Protein AF-A0A2D4HAB9-F1 (afdb_monomer_lite)

InterPro domains:
  IPR020795 Origin recognition complex, subunit 3 [PTHR12748] (3-238)
  IPR040855 Origin recognition complex subunit 3, winged helix C-terminal [PF18137] (175-237)
  IPR045663 Origin recognition complex subunit 3, insertion domain [PF19675] (2-164)

pLDDT: mean 77.46, std 14.58, range [31.75, 93.31]

Radius of gyration: 34.7 Å; chains: 1; bounding box: 67×53×98 Å

Structure (mmCIF, N/CA/C/O backbone):
data_AF-A0A2D4HAB9-F1
#
_entry.id   AF-A0A2D4HAB9-F1
#
loop_
_atom_site.group_PDB
_atom_site.id
_atom_site.type_symbol
_atom_site.label_atom_id
_atom_site.label_alt_id
_atom_site.label_comp_id
_atom_site.label_asym_id
_atom_site.label_entity_id
_atom_site.label_seq_id
_atom_site.pdbx_PDB_ins_code
_atom_site.Cartn_x
_atom_site.Cartn_y
_atom_site.Cartn_z
_atom_site.occupancy
_atom_site.B_iso_or_equiv
_atom_site.auth_seq_id
_atom_site.auth_comp_id
_atom_site.auth_asym_id
_atom_site.auth_atom_id
_atom_site.pdbx_PDB_model_num
ATOM 1 N N . MET A 1 1 ? -20.408 5.260 10.783 1.00 44.22 1 MET A N 1
ATOM 2 C CA . MET A 1 1 ? -19.762 6.590 10.733 1.00 44.22 1 MET A CA 1
ATOM 3 C C . MET A 1 1 ? -18.762 6.640 11.866 1.00 44.22 1 MET A C 1
ATOM 5 O O . MET A 1 1 ? -19.106 6.202 12.954 1.00 44.22 1 MET A O 1
ATOM 9 N N . SER A 1 2 ? -17.527 7.038 11.582 1.00 58.44 2 SER A N 1
ATOM 10 C CA . SER A 1 2 ? -16.390 6.948 12.499 1.00 58.44 2 SER A CA 1
ATOM 11 C C . SER A 1 2 ? -16.636 7.716 13.804 1.00 58.44 2 SER A C 1
ATOM 13 O O . SER A 1 2 ? -16.880 8.918 13.782 1.00 58.44 2 SER A O 1
ATOM 15 N N . SER A 1 3 ? -16.580 7.002 14.931 1.00 67.00 3 SER A N 1
ATOM 16 C CA . SER A 1 3 ? -16.936 7.531 16.258 1.00 67.00 3 SER A CA 1
ATOM 17 C C . SER A 1 3 ? -15.784 8.243 16.975 1.00 67.00 3 SER A C 1
ATOM 19 O O . SER A 1 3 ? -16.015 8.919 17.969 1.00 67.00 3 SER A O 1
ATOM 21 N N . LEU A 1 4 ? -14.544 8.087 16.496 1.00 75.69 4 LEU A N 1
ATOM 22 C CA . LEU A 1 4 ? -13.351 8.646 17.135 1.00 75.69 4 LEU A CA 1
ATOM 23 C C . LEU A 1 4 ? -12.946 9.991 16.509 1.00 75.69 4 LEU A C 1
ATOM 25 O O . LEU A 1 4 ? -12.869 10.091 15.278 1.00 75.69 4 LEU A O 1
ATOM 29 N N . PRO A 1 5 ? -12.611 11.012 17.322 1.00 74.06 5 PRO A N 1
ATOM 30 C CA . PRO A 1 5 ? -12.063 12.264 16.815 1.00 74.06 5 PRO A CA 1
ATOM 31 C C . PRO A 1 5 ? -10.674 12.037 16.195 1.00 74.06 5 PRO A C 1
ATOM 33 O O . PRO A 1 5 ? -9.967 11.096 16.543 1.00 74.06 5 PRO A O 1
ATOM 36 N N . LYS A 1 6 ? -10.267 12.912 15.267 1.00 74.69 6 LYS A N 1
ATOM 37 C CA . LYS A 1 6 ? -8.986 12.869 14.519 1.00 74.69 6 LYS A CA 1
ATOM 38 C C . LYS A 1 6 ? -8.792 11.706 13.533 1.00 74.69 6 LYS A C 1
ATOM 40 O O . LYS A 1 6 ? -7.871 11.792 12.733 1.00 74.69 6 LYS A O 1
ATOM 45 N N . TYR A 1 7 ? -9.666 10.697 13.517 1.00 82.00 7 TYR A N 1
ATOM 46 C CA . TYR A 1 7 ? -9.674 9.604 12.527 1.00 82.00 7 TYR A CA 1
ATOM 47 C C . TYR A 1 7 ? -8.292 8.974 12.250 1.00 82.00 7 TYR A C 1
ATOM 49 O O . TYR A 1 7 ? -7.892 8.886 11.088 1.00 82.00 7 TYR A O 1
ATOM 57 N N . PRO A 1 8 ? -7.555 8.532 13.286 1.00 80.31 8 PRO A N 1
ATOM 58 C CA . PRO A 1 8 ? -6.174 8.067 13.126 1.00 80.31 8 PRO A CA 1
ATOM 59 C C . PRO A 1 8 ? -6.038 6.845 12.201 1.00 80.31 8 PRO A C 1
ATOM 61 O O . PRO A 1 8 ? -5.027 6.702 11.531 1.00 80.31 8 PRO A O 1
ATOM 64 N N . LEU A 1 9 ? -7.070 5.999 12.115 1.00 80.31 9 LEU A N 1
ATOM 65 C CA . LEU A 1 9 ? -7.091 4.790 11.277 1.00 80.31 9 LEU A CA 1
ATOM 66 C C . LEU A 1 9 ? -7.917 4.958 9.986 1.00 80.31 9 LEU A C 1
ATOM 68 O O . LEU A 1 9 ? -8.28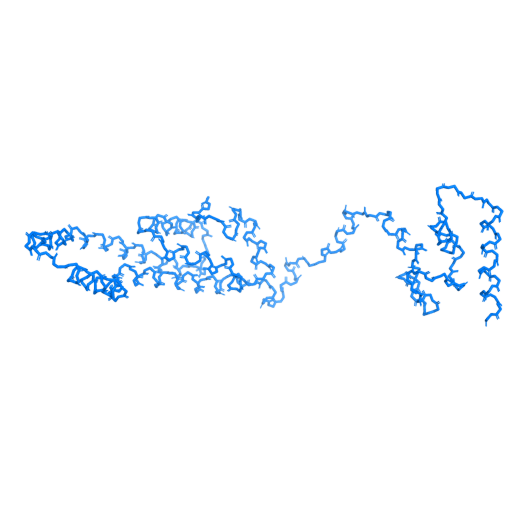9 3.975 9.346 1.00 80.31 9 LEU A O 1
ATOM 72 N N . GLY A 1 10 ? -8.239 6.200 9.621 1.00 82.56 10 GLY A N 1
ATOM 73 C CA . GLY A 1 10 ? -9.075 6.522 8.468 1.00 82.56 10 GLY A CA 1
ATOM 74 C C . GLY A 1 10 ? -10.547 6.763 8.812 1.00 82.56 10 GLY A C 1
ATOM 75 O O . GLY A 1 10 ? -11.047 6.447 9.895 1.00 82.56 10 GLY A O 1
ATOM 76 N N . LYS A 1 11 ? -11.256 7.388 7.872 1.00 83.50 11 LYS A N 1
ATOM 77 C CA . LYS A 1 11 ? -12.695 7.695 7.969 1.00 83.50 11 LYS A CA 1
ATOM 78 C C . LYS A 1 11 ? -13.551 6.604 7.344 1.00 83.50 11 LYS A C 1
ATOM 80 O O . LYS A 1 11 ? -14.703 6.415 7.735 1.00 83.50 11 LYS A O 1
ATOM 85 N N . GLN A 1 12 ? -13.016 5.933 6.329 1.00 87.19 12 GLN A N 1
ATOM 86 C CA . GLN A 1 12 ? -13.753 4.976 5.516 1.00 87.19 12 GLN A CA 1
ATOM 87 C C . GLN A 1 12 ? -13.277 3.550 5.778 1.00 87.19 12 GLN A C 1
ATOM 89 O O . GLN A 1 12 ? -12.096 3.307 6.002 1.00 87.19 12 GLN A O 1
ATOM 94 N N . ILE A 1 13 ? -14.197 2.589 5.658 1.00 85.94 13 ILE A N 1
ATOM 95 C CA . ILE A 1 13 ? -13.909 1.161 5.873 1.00 85.94 13 ILE A CA 1
ATOM 96 C C . ILE A 1 13 ? -12.793 0.676 4.939 1.00 85.94 13 ILE A C 1
ATOM 98 O O . ILE A 1 13 ? -11.957 -0.116 5.352 1.00 85.94 13 ILE A O 1
ATOM 102 N N . ARG A 1 14 ? -12.734 1.191 3.702 1.00 88.75 14 ARG A N 1
ATOM 103 C CA . ARG A 1 14 ? -11.677 0.842 2.741 1.00 88.75 14 ARG A CA 1
ATOM 104 C C . ARG A 1 14 ? -10.280 1.271 3.193 1.00 88.75 14 ARG A C 1
ATOM 106 O O . ARG A 1 14 ? -9.329 0.559 2.918 1.00 88.75 14 ARG A O 1
ATOM 113 N N . GLU A 1 15 ? -10.160 2.412 3.872 1.00 88.12 15 GLU A N 1
ATOM 114 C CA . GLU A 1 15 ? -8.869 2.928 4.347 1.00 88.12 15 GLU A CA 1
ATOM 115 C C . GLU A 1 15 ? -8.348 2.028 5.463 1.00 88.12 15 GLU A C 1
ATOM 117 O O . GLU A 1 15 ? -7.213 1.564 5.396 1.00 88.12 15 GLU A O 1
ATOM 122 N N . LEU A 1 16 ? -9.228 1.695 6.415 1.00 86.88 16 LEU A N 1
ATOM 123 C CA . LEU A 1 16 ? -8.926 0.740 7.473 1.00 86.88 16 LEU A CA 1
ATOM 124 C C . LEU A 1 16 ? -8.571 -0.632 6.889 1.00 86.88 16 LEU A C 1
ATOM 126 O O . LEU A 1 16 ? -7.561 -1.207 7.270 1.00 86.88 16 LEU A O 1
ATOM 130 N N . HIS A 1 17 ? -9.362 -1.137 5.940 1.00 86.94 17 HIS A N 1
ATOM 131 C CA . HIS A 1 17 ? -9.109 -2.423 5.294 1.00 86.94 17 HIS A CA 1
ATOM 132 C C . HIS A 1 17 ? -7.733 -2.448 4.616 1.00 86.94 17 HIS A C 1
ATOM 134 O O . HIS A 1 17 ? -6.942 -3.340 4.900 1.00 86.94 17 HIS A O 1
ATOM 140 N N . CYS A 1 18 ? -7.397 -1.450 3.792 1.00 84.94 18 CYS A N 1
ATOM 141 C CA . CYS A 1 18 ? -6.069 -1.358 3.180 1.00 84.94 18 CYS A CA 1
ATOM 142 C C . CYS A 1 18 ? -4.953 -1.295 4.233 1.00 84.94 18 CYS A C 1
ATOM 144 O O . CYS A 1 18 ? -3.982 -2.038 4.129 1.00 84.94 18 CYS A O 1
ATOM 146 N N . ALA A 1 19 ? -5.119 -0.479 5.279 1.00 84.88 19 ALA A N 1
ATOM 147 C CA . ALA A 1 19 ? -4.130 -0.358 6.346 1.00 84.88 19 ALA A CA 1
ATOM 148 C C . ALA A 1 19 ? -3.896 -1.682 7.097 1.00 84.88 19 ALA A C 1
ATOM 150 O O . ALA A 1 19 ? -2.753 -1.965 7.452 1.00 84.88 19 ALA A O 1
ATOM 151 N N . CYS A 1 20 ? -4.948 -2.489 7.298 1.00 85.94 20 CYS A N 1
ATOM 152 C CA . CYS A 1 20 ? -4.870 -3.813 7.927 1.00 85.94 20 CYS A CA 1
ATOM 153 C C . CYS A 1 20 ? -4.199 -4.863 7.029 1.00 85.94 20 CYS A C 1
ATOM 155 O O . CYS A 1 20 ? -3.549 -5.771 7.539 1.00 85.94 20 CYS A O 1
ATOM 157 N N . LEU A 1 21 ? -4.379 -4.772 5.704 1.00 84.56 21 LEU A N 1
ATOM 158 C CA . LEU A 1 21 ? -3.745 -5.702 4.766 1.00 84.56 21 LEU A CA 1
ATOM 159 C C . LEU A 1 21 ? -2.260 -5.401 4.566 1.00 84.56 21 LEU A C 1
ATOM 161 O O . LEU A 1 21 ? -1.486 -6.335 4.407 1.00 84.56 21 LEU A O 1
ATOM 165 N N . GLU A 1 22 ? -1.866 -4.125 4.558 1.00 82.12 22 GLU A N 1
ATOM 166 C CA . GLU A 1 22 ? -0.471 -3.732 4.335 1.00 82.12 22 GLU A CA 1
ATOM 167 C C . GLU A 1 22 ? 0.446 -4.117 5.497 1.00 82.12 22 GLU A C 1
ATOM 169 O O . GLU A 1 22 ? 1.574 -4.550 5.274 1.00 82.12 22 GLU A O 1
ATOM 174 N N . ARG A 1 23 ? 0.006 -3.875 6.738 1.00 81.25 23 ARG A N 1
ATOM 175 C CA . ARG A 1 23 ? 0.792 -4.120 7.955 1.00 81.25 23 ARG A CA 1
ATOM 176 C C . ARG A 1 23 ? -0.116 -4.419 9.137 1.00 81.25 23 ARG A C 1
ATOM 178 O O . ARG A 1 23 ? -1.269 -3.997 9.178 1.00 81.25 23 ARG A O 1
ATOM 185 N N . SER A 1 24 ? 0.445 -5.070 10.149 1.00 83.62 24 SER A N 1
ATOM 186 C CA . SER A 1 24 ? -0.190 -5.238 11.454 1.00 83.62 24 SER A CA 1
ATOM 187 C C . SER A 1 24 ? -0.595 -3.888 12.043 1.00 83.62 24 SER A C 1
ATOM 189 O O . SER A 1 24 ? 0.233 -3.003 12.257 1.00 83.62 24 SER A O 1
ATOM 191 N N . VAL A 1 25 ? -1.886 -3.736 12.339 1.00 83.00 25 VAL A N 1
ATOM 192 C CA . VAL A 1 25 ? -2.456 -2.466 12.814 1.00 83.00 25 VAL A CA 1
ATOM 193 C C . VAL A 1 25 ? -1.838 -2.041 14.148 1.00 83.00 25 VAL A C 1
ATOM 195 O O . VAL A 1 25 ? -1.583 -0.861 14.356 1.00 83.00 25 VAL A O 1
ATOM 198 N N . TRP A 1 26 ? -1.534 -2.999 15.028 1.00 81.44 26 TRP A N 1
ATOM 199 C CA . TRP A 1 26 ? -0.981 -2.742 16.363 1.00 81.44 26 TRP A CA 1
ATOM 200 C C . TRP A 1 26 ? 0.472 -2.253 16.379 1.00 81.44 26 TRP A C 1
ATOM 202 O O . TRP A 1 26 ? 0.944 -1.834 17.430 1.00 81.44 26 TRP A O 1
ATOM 212 N N . GLU A 1 27 ? 1.193 -2.316 15.259 1.00 84.31 27 GLU A N 1
ATOM 213 C CA . GLU A 1 27 ? 2.557 -1.775 15.154 1.00 84.31 27 GLU A CA 1
ATOM 214 C C . GLU A 1 27 ? 2.564 -0.293 14.763 1.00 84.31 27 GLU A C 1
ATOM 216 O O . GLU A 1 27 ? 3.597 0.368 14.841 1.00 84.31 27 GLU A O 1
ATOM 221 N N . ARG A 1 28 ? 1.418 0.242 14.330 1.00 84.38 28 ARG A N 1
ATOM 222 C CA . ARG A 1 28 ? 1.287 1.636 13.910 1.00 84.38 28 ARG A CA 1
ATOM 223 C C . ARG A 1 28 ? 1.062 2.545 15.118 1.00 84.38 28 ARG A C 1
ATOM 225 O O . ARG A 1 28 ? 0.186 2.299 15.945 1.00 84.38 28 ARG A O 1
ATOM 232 N N . GLU A 1 29 ? 1.761 3.677 15.142 1.00 85.69 29 GLU A N 1
ATOM 233 C CA . GLU A 1 29 ? 1.551 4.756 16.127 1.00 85.69 29 GLU A CA 1
ATOM 234 C C . GLU A 1 29 ? 0.114 5.318 16.077 1.00 85.69 29 GLU A C 1
ATOM 236 O O . GLU A 1 29 ? -0.450 5.788 17.070 1.00 85.69 29 GLU A O 1
ATOM 241 N N . GLU A 1 30 ? -0.510 5.222 14.901 1.00 86.12 30 GLU A N 1
ATOM 242 C CA . GLU A 1 30 ? -1.899 5.598 14.639 1.00 86.12 30 GLU A CA 1
ATOM 243 C C . GLU A 1 30 ? -2.879 4.769 15.485 1.00 86.12 30 GLU A C 1
ATOM 245 O O . GLU A 1 30 ? -3.865 5.295 16.007 1.00 86.12 30 GLU A O 1
ATOM 250 N N . TYR A 1 31 ? -2.592 3.479 15.669 1.00 87.38 31 TYR A N 1
ATOM 251 C CA . TYR A 1 31 ? -3.410 2.588 16.484 1.00 87.38 31 TYR A CA 1
ATOM 252 C C . TYR A 1 31 ? -3.255 2.877 17.972 1.00 87.38 31 TYR A C 1
ATOM 254 O O . TYR A 1 31 ? -4.256 2.949 18.684 1.00 87.38 31 TYR A O 1
ATOM 262 N N . GLU A 1 32 ? -2.029 3.121 18.438 1.00 86.50 32 GLU A N 1
ATOM 263 C CA . GLU A 1 32 ? -1.799 3.520 19.827 1.00 86.50 32 GLU A CA 1
ATOM 264 C C . GLU A 1 32 ? -2.542 4.824 20.146 1.00 86.50 32 GLU A C 1
ATOM 266 O O . GLU A 1 32 ? -3.255 4.913 21.146 1.00 86.50 32 GLU A O 1
ATOM 271 N N . SER A 1 33 ? -2.477 5.798 19.236 1.00 87.56 33 SER A N 1
ATOM 272 C CA . SER A 1 33 ? -3.228 7.050 19.340 1.00 87.56 33 SER A CA 1
ATOM 273 C C . SER A 1 33 ? -4.742 6.811 19.385 1.00 87.56 33 SER A C 1
ATOM 275 O O . SER A 1 33 ? -5.441 7.419 20.196 1.00 87.56 33 SER A O 1
ATOM 277 N N . ALA A 1 34 ? -5.269 5.907 18.551 1.00 87.00 34 ALA A N 1
ATOM 278 C CA . ALA A 1 34 ? -6.681 5.525 18.581 1.00 87.00 34 ALA A CA 1
ATOM 279 C C . ALA A 1 34 ? -7.069 4.913 19.933 1.00 87.00 34 ALA A C 1
ATOM 281 O O . ALA A 1 34 ? -8.099 5.269 20.506 1.00 87.00 34 ALA A O 1
ATOM 282 N N . MET A 1 35 ? -6.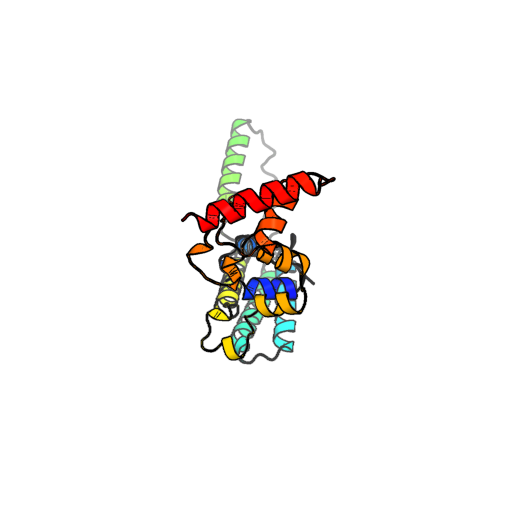223 4.037 20.471 1.00 85.81 35 MET A N 1
ATOM 283 C CA . MET A 1 35 ? -6.499 3.330 21.713 1.00 85.81 35 MET A CA 1
ATOM 284 C C . MET A 1 35 ? -6.391 4.242 22.939 1.00 85.81 35 MET A C 1
ATOM 286 O O . MET A 1 35 ? -7.194 4.137 23.867 1.00 85.81 35 MET A O 1
ATOM 290 N N . GLN A 1 36 ? -5.482 5.219 22.910 1.00 85.81 36 GLN A N 1
ATOM 291 C CA . GLN A 1 36 ? -5.435 6.309 23.885 1.00 85.81 36 GLN A CA 1
ATOM 292 C C . GLN A 1 36 ? -6.706 7.169 23.842 1.00 85.81 36 GLN A C 1
ATOM 294 O O . GLN A 1 36 ? -7.227 7.531 24.894 1.00 85.81 36 GLN A O 1
ATOM 299 N N . LEU A 1 37 ? -7.252 7.460 22.655 1.00 85.75 37 LEU A N 1
ATOM 300 C CA . LEU A 1 37 ? -8.517 8.193 22.535 1.00 85.75 37 LEU A CA 1
ATOM 301 C C . LEU A 1 37 ? -9.693 7.398 23.115 1.00 85.75 37 LEU A C 1
ATOM 303 O O . LEU A 1 37 ? -10.493 7.973 23.849 1.00 85.75 37 LEU A O 1
ATOM 307 N N . VAL A 1 38 ? -9.768 6.083 22.873 1.00 84.38 38 VAL A N 1
ATOM 308 C CA . VAL A 1 38 ? -10.795 5.218 23.489 1.00 84.38 38 VAL A CA 1
ATOM 309 C C . VAL A 1 38 ? -10.656 5.202 25.014 1.00 84.38 38 VAL A C 1
ATOM 311 O O . VAL A 1 38 ? -11.649 5.312 25.733 1.00 84.38 38 VAL A O 1
ATOM 314 N N . ARG A 1 39 ? -9.419 5.172 25.528 1.00 85.25 39 ARG A N 1
ATOM 315 C CA . ARG A 1 39 ? -9.123 5.298 26.965 1.00 85.25 39 ARG A CA 1
ATOM 316 C C . ARG A 1 39 ? -9.503 6.655 27.555 1.00 85.25 39 ARG A C 1
ATOM 318 O O . ARG A 1 39 ? -9.449 6.787 28.768 1.00 85.25 39 ARG A O 1
ATOM 325 N N . MET A 1 40 ? -9.882 7.649 26.759 1.00 84.75 40 MET A N 1
ATOM 326 C CA . MET A 1 40 ? -10.314 8.968 27.235 1.00 84.75 40 MET A CA 1
ATOM 327 C C . MET A 1 40 ? -11.816 9.218 27.042 1.00 84.75 40 MET A C 1
ATOM 329 O O . MET A 1 40 ? -12.299 10.263 27.473 1.00 84.75 40 MET A O 1
ATOM 333 N N . LEU A 1 41 ? -12.556 8.281 26.437 1.00 81.94 41 LEU A N 1
ATOM 334 C CA . LEU A 1 41 ? -13.993 8.427 26.192 1.00 81.94 41 LEU A CA 1
ATOM 335 C C . LEU A 1 41 ? -14.801 8.489 27.495 1.00 81.94 41 LEU A C 1
ATOM 337 O O . LEU A 1 41 ? -14.450 7.860 28.506 1.00 81.94 41 LEU A O 1
ATOM 341 N N . ALA A 1 42 ? -15.900 9.245 27.433 1.00 83.50 42 ALA A N 1
ATOM 342 C CA . ALA A 1 42 ? -16.924 9.283 28.467 1.00 83.50 42 ALA A CA 1
ATOM 343 C C . ALA A 1 42 ? -17.726 7.973 28.488 1.00 83.50 42 ALA A C 1
ATOM 345 O O . ALA A 1 42 ? -17.764 7.232 27.504 1.00 83.50 42 ALA A O 1
ATOM 346 N N . LYS A 1 43 ? -18.383 7.693 29.618 1.00 79.62 43 LYS A N 1
ATOM 347 C CA . LYS A 1 43 ? -19.181 6.476 29.809 1.00 79.62 43 LYS A CA 1
ATOM 348 C C . LYS A 1 43 ? -20.279 6.337 28.751 1.00 79.62 43 LYS A C 1
ATOM 350 O O . LYS A 1 43 ? -20.337 5.303 28.093 1.00 79.62 43 LYS A O 1
ATOM 355 N N . ASP A 1 44 ? -21.085 7.377 28.558 1.00 81.94 44 ASP A N 1
ATOM 356 C CA . ASP A 1 44 ? -22.254 7.341 27.668 1.00 81.94 44 ASP A CA 1
ATOM 357 C C . ASP A 1 44 ? -21.847 7.102 26.208 1.00 81.94 44 ASP A C 1
ATOM 359 O O . ASP A 1 44 ? -22.454 6.308 25.491 1.00 81.94 44 ASP A O 1
ATOM 363 N N . GLU A 1 45 ? -20.754 7.739 25.777 1.00 84.62 45 GLU A N 1
ATOM 364 C CA . GLU A 1 45 ? -20.186 7.535 24.444 1.00 84.62 45 GLU A CA 1
ATOM 365 C C . GLU A 1 45 ? -19.643 6.113 24.275 1.00 84.62 45 GLU A C 1
ATOM 367 O O . GLU A 1 45 ? -19.845 5.500 23.227 1.00 84.62 45 GLU A O 1
ATOM 372 N N . LEU A 1 46 ? -18.979 5.569 25.302 1.00 82.94 46 LEU A N 1
ATOM 373 C CA . LEU A 1 46 ? -18.448 4.209 25.279 1.00 82.94 46 LEU A CA 1
ATOM 374 C C . LEU A 1 46 ? -19.577 3.175 25.180 1.00 82.94 46 LEU A C 1
ATOM 376 O O . LEU A 1 46 ? -19.496 2.290 24.332 1.00 82.94 46 LEU A O 1
ATOM 380 N N . VAL A 1 47 ? -20.638 3.308 25.981 1.00 84.31 47 VAL A N 1
ATOM 381 C CA . VAL A 1 47 ? -21.815 2.423 25.921 1.00 84.31 47 VAL A CA 1
ATOM 382 C C . VAL A 1 47 ? -22.463 2.493 24.539 1.00 84.31 47 VAL A C 1
ATOM 384 O O . VAL A 1 47 ? -22.617 1.461 23.892 1.00 84.31 47 VAL A O 1
ATOM 387 N N . ALA A 1 48 ? -22.713 3.697 24.017 1.00 85.94 48 ALA A N 1
ATOM 388 C CA . ALA A 1 48 ? -23.312 3.870 22.694 1.00 85.94 48 ALA A CA 1
ATOM 389 C C . ALA A 1 48 ? -22.447 3.297 21.553 1.00 85.94 48 ALA A C 1
ATOM 391 O O . ALA A 1 48 ? -22.971 2.872 20.522 1.00 85.94 48 ALA A O 1
ATOM 392 N N . ILE A 1 49 ? -21.115 3.305 21.689 1.00 84.75 49 ILE A N 1
ATOM 393 C CA . ILE A 1 49 ? -20.207 2.662 20.727 1.00 84.75 49 ILE A CA 1
ATOM 394 C C . ILE A 1 49 ? -20.280 1.138 20.859 1.00 84.75 49 ILE A C 1
ATOM 396 O O . ILE A 1 49 ? -20.346 0.455 19.839 1.00 84.75 49 ILE A O 1
ATOM 400 N N . LEU A 1 50 ? -20.282 0.606 22.082 1.00 83.25 50 LEU A N 1
ATOM 401 C CA . LEU A 1 50 ? -20.340 -0.834 22.331 1.00 83.25 50 LEU A CA 1
ATOM 402 C C . LEU A 1 50 ? -21.667 -1.440 21.860 1.00 83.25 50 LEU A C 1
ATOM 404 O O . LEU A 1 50 ? -21.638 -2.468 21.193 1.00 83.25 50 LEU A O 1
ATOM 408 N N . GLU A 1 51 ? -22.799 -0.783 22.111 1.00 84.94 51 GLU A N 1
ATOM 409 C CA . GLU A 1 51 ? -24.118 -1.205 21.617 1.00 84.94 51 GLU A CA 1
ATOM 410 C C . GLU A 1 51 ? -24.150 -1.258 20.086 1.00 84.94 51 GLU A C 1
ATOM 412 O O . GLU A 1 51 ? -24.505 -2.281 19.504 1.00 84.94 51 GLU A O 1
ATOM 417 N N . LYS A 1 52 ? -23.639 -0.217 19.413 1.00 86.19 52 LYS A N 1
ATOM 418 C CA . LYS A 1 52 ? -23.492 -0.229 17.947 1.00 86.19 52 LYS A CA 1
ATOM 419 C C . LYS A 1 52 ? -22.604 -1.376 17.464 1.00 86.19 52 LYS A C 1
ATOM 421 O O . LYS A 1 52 ? -22.883 -1.967 16.424 1.00 86.19 52 LYS A O 1
ATOM 426 N N . CYS A 1 53 ? -21.523 -1.688 18.179 1.00 83.12 53 CYS A N 1
ATOM 427 C CA . CYS A 1 53 ? -20.657 -2.818 17.846 1.00 83.12 53 CYS A CA 1
ATOM 428 C C . CYS A 1 53 ? -21.385 -4.160 18.008 1.00 83.12 53 CYS A C 1
ATOM 430 O O . CYS A 1 53 ? -21.238 -5.024 17.144 1.00 83.12 53 CYS A O 1
ATOM 432 N N . VAL A 1 54 ? -22.182 -4.327 19.069 1.00 82.88 54 VAL A N 1
ATOM 433 C CA . VAL A 1 54 ? -23.019 -5.517 19.286 1.00 82.88 54 VAL A CA 1
ATOM 434 C C . VAL A 1 54 ? -24.021 -5.674 18.138 1.00 82.88 54 VAL A C 1
ATOM 436 O O . VAL A 1 54 ? -24.052 -6.735 17.518 1.00 82.88 54 VAL A O 1
ATOM 439 N N . ASP A 1 55 ? -24.737 -4.615 17.756 1.00 84.44 55 ASP A N 1
ATOM 440 C CA . ASP A 1 55 ? -25.705 -4.647 16.647 1.00 84.44 55 ASP A CA 1
ATOM 441 C C . ASP A 1 55 ? -25.064 -5.061 15.310 1.00 84.44 55 ASP A C 1
ATOM 443 O O . ASP A 1 55 ? -25.609 -5.877 14.553 1.00 84.44 55 ASP A O 1
ATOM 447 N N . ILE A 1 56 ? -23.869 -4.533 15.020 1.00 83.75 56 ILE A N 1
ATOM 448 C CA . ILE A 1 56 ? -23.098 -4.884 13.818 1.00 83.75 56 ILE A CA 1
ATOM 449 C C . ILE A 1 56 ? -22.678 -6.360 13.857 1.00 83.75 56 ILE A C 1
ATOM 451 O O . ILE A 1 56 ? -22.768 -7.059 12.843 1.00 83.75 56 ILE A O 1
ATOM 455 N N . LEU A 1 57 ? -22.232 -6.855 15.014 1.00 78.75 57 LEU A N 1
ATOM 456 C CA . LEU A 1 57 ? -21.798 -8.243 15.182 1.00 78.75 57 LEU A CA 1
ATOM 457 C C . LEU A 1 57 ? -22.966 -9.233 15.078 1.00 78.75 57 LEU A C 1
ATOM 459 O O . LEU A 1 57 ? -22.812 -10.274 14.434 1.00 78.75 57 LEU A O 1
ATOM 463 N N . ILE A 1 58 ? -24.133 -8.895 15.635 1.00 81.12 58 ILE A N 1
ATOM 464 C CA . ILE A 1 58 ? -25.370 -9.680 15.499 1.00 81.12 58 ILE A CA 1
ATOM 465 C C . ILE A 1 58 ? -25.764 -9.781 14.021 1.00 81.12 58 ILE A C 1
ATOM 467 O O . ILE A 1 58 ? -26.029 -10.876 13.519 1.00 81.12 58 ILE A O 1
ATOM 471 N N . SER A 1 59 ? -25.721 -8.658 13.302 1.00 78.00 59 SER A N 1
ATOM 472 C CA . SER A 1 59 ? -26.072 -8.588 11.878 1.00 78.00 59 SER A CA 1
ATOM 473 C C . SER A 1 59 ? -25.121 -9.392 10.977 1.00 78.00 59 SER A C 1
ATOM 475 O O . SER A 1 59 ? -25.529 -9.891 9.931 1.00 78.00 59 SER A O 1
ATOM 477 N N . SER A 1 60 ? -23.853 -9.541 11.376 1.00 66.62 60 SER A N 1
ATOM 478 C CA . SER A 1 60 ? -22.798 -10.187 10.578 1.00 66.62 60 SER A CA 1
ATOM 479 C C . SER A 1 60 ? -22.821 -11.728 10.639 1.00 66.62 60 SER A C 1
ATOM 481 O O . SER A 1 60 ? -22.244 -12.402 9.787 1.00 66.62 60 SER A O 1
ATOM 483 N N . SER A 1 61 ? -23.541 -12.337 11.592 1.00 57.22 61 SER A N 1
ATOM 484 C CA . SER A 1 61 ? -23.733 -13.801 11.715 1.00 57.22 61 SER A CA 1
ATOM 485 C C . SER A 1 61 ? -22.450 -14.664 11.786 1.00 57.22 61 SER A C 1
ATOM 487 O O . SER A 1 61 ? -22.478 -15.874 11.546 1.00 57.22 61 SER A O 1
ATOM 489 N N . ALA A 1 62 ? -21.307 -14.086 12.163 1.00 62.22 62 ALA A N 1
ATOM 490 C CA . ALA A 1 62 ? -20.039 -14.805 12.257 1.00 62.22 62 ALA A CA 1
ATOM 491 C C . ALA A 1 62 ? -20.006 -15.735 13.486 1.00 62.22 62 ALA A C 1
ATOM 493 O O . ALA A 1 62 ? -19.833 -15.297 14.623 1.00 62.22 62 ALA A O 1
ATOM 494 N N . LYS A 1 63 ? -20.130 -17.052 13.266 1.00 68.25 63 LYS A N 1
ATOM 495 C CA . LYS A 1 63 ? -20.114 -18.076 14.336 1.00 68.25 63 LYS A CA 1
ATOM 496 C C . LYS A 1 63 ? -18.869 -17.996 15.232 1.00 68.25 63 LYS A C 1
ATOM 498 O O . LYS A 1 63 ? -18.975 -18.251 16.427 1.00 68.25 63 LYS A O 1
ATOM 503 N N . CYS A 1 64 ? -17.725 -17.609 14.668 1.00 66.06 64 CYS A N 1
ATOM 504 C CA . CYS A 1 64 ? -16.441 -17.492 15.366 1.00 66.06 64 CYS A CA 1
ATOM 505 C C . CYS A 1 64 ? -16.411 -16.341 16.386 1.00 66.06 64 CYS A C 1
ATOM 507 O O . CYS A 1 64 ? -15.683 -16.411 17.368 1.00 66.06 64 CYS A O 1
ATOM 509 N N . LEU A 1 65 ? -17.233 -15.305 16.187 1.00 72.56 65 LEU A N 1
ATOM 510 C CA . LEU A 1 65 ? -17.262 -14.104 17.028 1.00 72.56 65 LEU A CA 1
ATOM 511 C C . LEU A 1 65 ? -18.302 -14.175 18.154 1.00 72.56 65 LEU A C 1
ATOM 513 O O . LEU A 1 65 ? -18.402 -13.242 18.943 1.00 72.56 65 LEU A O 1
ATOM 517 N N . ARG A 1 66 ? -19.051 -15.280 18.283 1.00 74.25 66 ARG A N 1
ATOM 518 C CA . ARG A 1 66 ? -20.093 -15.431 19.317 1.00 74.25 66 ARG A CA 1
ATOM 519 C C . ARG A 1 66 ? -19.551 -15.301 20.739 1.00 74.25 66 ARG A C 1
ATOM 521 O O . ARG A 1 66 ? -20.146 -14.617 21.558 1.00 74.25 66 ARG A O 1
ATOM 528 N N . THR A 1 67 ? -18.388 -15.888 21.013 1.00 78.19 67 THR A N 1
ATOM 529 C CA . THR A 1 67 ? -17.743 -15.791 22.333 1.00 78.19 67 THR A CA 1
ATOM 530 C C . THR A 1 67 ? -17.287 -14.369 22.654 1.00 78.19 67 THR A C 1
ATOM 532 O O . THR A 1 67 ? -17.279 -13.971 23.818 1.00 78.19 67 THR A O 1
ATOM 535 N N . ALA A 1 68 ? -16.913 -13.593 21.633 1.00 76.38 68 ALA A N 1
ATOM 536 C CA . ALA A 1 68 ? -16.576 -12.186 21.791 1.00 76.38 68 ALA A CA 1
ATOM 537 C C . ALA A 1 68 ? -17.828 -11.324 21.998 1.00 76.38 68 ALA A C 1
ATOM 539 O O . ALA A 1 68 ? -17.810 -10.425 22.833 1.00 76.38 68 ALA A O 1
ATOM 540 N N . LEU A 1 69 ? -18.915 -11.644 21.294 1.00 76.81 69 LEU A N 1
ATOM 541 C CA . LEU A 1 69 ? -20.216 -10.989 21.406 1.00 76.81 69 LEU A CA 1
ATOM 542 C C . LEU A 1 69 ? -20.795 -11.152 22.819 1.00 76.81 69 LEU A C 1
ATOM 544 O O . LEU A 1 69 ? -21.111 -10.155 23.457 1.00 76.81 69 LEU A O 1
ATOM 548 N N . GLU A 1 70 ? -20.808 -12.372 23.363 1.00 80.56 70 GLU A N 1
ATOM 549 C CA . GLU A 1 70 ? -21.270 -12.626 24.737 1.00 80.56 70 GLU A CA 1
ATOM 550 C C . GLU A 1 70 ? -20.464 -11.844 25.784 1.00 80.56 70 GLU A C 1
ATOM 552 O O . GLU A 1 70 ? -21.007 -11.388 26.788 1.00 80.56 70 GLU A O 1
ATOM 557 N N . LYS A 1 71 ? -19.149 -11.692 25.582 1.00 79.81 71 LYS A N 1
ATOM 558 C CA . LYS A 1 71 ? -18.309 -10.878 26.472 1.00 79.81 71 LYS A CA 1
ATOM 559 C C . LYS A 1 71 ? -18.621 -9.391 26.328 1.00 79.81 71 LYS A C 1
ATOM 561 O O . LYS A 1 71 ? -18.683 -8.696 27.336 1.00 79.81 71 LYS A O 1
ATOM 566 N N . LEU A 1 72 ? -18.858 -8.918 25.107 1.00 79.38 72 LEU A N 1
ATOM 567 C CA . LEU A 1 72 ? -19.215 -7.529 24.836 1.00 79.38 72 LEU A CA 1
ATOM 568 C C . LEU A 1 72 ? -20.566 -7.159 25.465 1.00 79.38 72 LEU A C 1
ATOM 570 O O . LEU A 1 72 ? -20.659 -6.134 26.133 1.00 79.38 72 LEU A O 1
ATOM 574 N N . GLU A 1 73 ? -21.572 -8.029 25.348 1.00 81.50 73 GLU A N 1
ATOM 575 C CA . GLU A 1 73 ? -22.875 -7.873 26.010 1.00 81.50 73 GLU A CA 1
ATOM 576 C C . GLU A 1 73 ? -22.743 -7.829 27.537 1.00 81.50 73 GLU A C 1
ATOM 578 O O . GLU A 1 73 ? -23.361 -6.988 28.190 1.00 81.50 73 GLU A O 1
ATOM 583 N N . ARG A 1 74 ? -21.883 -8.676 28.124 1.00 84.00 74 ARG A N 1
ATOM 584 C CA . ARG A 1 74 ? -21.586 -8.623 29.566 1.00 84.00 74 ARG A CA 1
ATOM 585 C C . ARG A 1 74 ? -20.959 -7.290 29.970 1.00 84.00 74 ARG A C 1
ATOM 587 O O . ARG A 1 74 ? -21.329 -6.756 31.011 1.00 84.00 74 ARG A O 1
ATOM 594 N N . TYR A 1 75 ? -20.042 -6.745 29.169 1.00 80.38 75 TYR A N 1
ATOM 595 C CA . TYR A 1 75 ? -19.430 -5.442 29.445 1.00 80.38 75 TYR A CA 1
ATOM 596 C C . TYR A 1 75 ? -20.436 -4.291 29.334 1.00 80.38 75 TYR A C 1
ATOM 598 O O . TYR A 1 75 ? -20.429 -3.412 30.193 1.00 80.38 75 TYR A O 1
ATOM 606 N N . VAL A 1 76 ? -21.337 -4.319 28.346 1.00 81.31 76 VAL A N 1
ATOM 607 C CA . VAL A 1 76 ? -22.438 -3.344 28.227 1.00 81.31 76 VAL A CA 1
ATOM 608 C C . VAL A 1 76 ? -23.360 -3.424 29.446 1.00 81.31 76 VAL A C 1
ATOM 610 O O . VAL A 1 76 ? -23.630 -2.410 30.085 1.00 81.31 76 VAL A O 1
ATOM 613 N N . HIS A 1 77 ? -23.765 -4.631 29.847 1.00 79.69 77 HIS A N 1
ATOM 614 C CA . HIS A 1 77 ? -24.602 -4.825 31.032 1.00 79.69 77 HIS A CA 1
ATOM 615 C C . HIS A 1 77 ? -23.901 -4.364 32.321 1.00 79.69 77 HIS A C 1
ATOM 617 O O . HIS A 1 77 ? -24.528 -3.773 33.198 1.00 79.69 77 HIS A O 1
ATOM 623 N N . LEU A 1 78 ? -22.596 -4.607 32.458 1.00 77.81 78 LEU A N 1
ATOM 624 C CA . LEU A 1 78 ? -21.824 -4.177 33.623 1.00 77.81 78 LEU A CA 1
ATOM 625 C C . LEU A 1 78 ? -21.669 -2.649 33.677 1.00 77.81 78 LEU A C 1
ATOM 627 O O . LEU A 1 78 ? -21.743 -2.065 34.757 1.00 77.81 78 LEU A O 1
ATOM 631 N N . LEU A 1 79 ? -21.509 -1.993 32.525 1.00 74.88 79 LEU A N 1
ATOM 632 C CA . LEU A 1 79 ? -21.476 -0.533 32.422 1.00 74.88 79 LEU A CA 1
ATOM 633 C C . LEU A 1 79 ? -22.827 0.104 32.774 1.00 74.88 79 LEU A C 1
ATOM 635 O O . LEU A 1 79 ? -22.849 1.096 33.508 1.00 74.88 79 LEU A O 1
ATOM 639 N N . ASN A 1 80 ? -23.934 -0.485 32.321 1.00 74.88 80 ASN A N 1
ATOM 640 C CA . ASN A 1 80 ? -25.283 -0.012 32.644 1.00 74.88 80 ASN A CA 1
ATOM 641 C C . ASN A 1 80 ? -25.609 -0.222 34.134 1.00 74.88 80 ASN A C 1
ATOM 643 O O . ASN A 1 80 ? -26.103 0.687 34.792 1.00 74.88 80 ASN A O 1
ATOM 647 N N . ASN A 1 81 ? -25.209 -1.348 34.730 1.00 73.25 81 ASN A N 1
ATOM 648 C CA . ASN A 1 81 ? -25.388 -1.583 36.170 1.00 73.25 81 ASN A CA 1
ATOM 649 C C . ASN A 1 81 ? -24.572 -0.622 37.053 1.00 73.25 81 ASN A C 1
ATOM 651 O O . ASN A 1 81 ? -24.984 -0.284 38.160 1.00 73.25 81 ASN A O 1
ATOM 655 N N . LEU A 1 82 ? -23.406 -0.162 36.587 1.00 63.25 82 LEU A N 1
ATOM 656 C CA . LEU A 1 82 ? -22.624 0.858 37.297 1.00 63.25 82 LEU A CA 1
ATOM 657 C C . LEU A 1 82 ? -23.320 2.232 37.318 1.00 63.25 82 LEU A C 1
ATOM 659 O O . LEU A 1 82 ? -22.939 3.083 38.119 1.00 63.25 82 LEU A O 1
ATOM 663 N N . GLU A 1 83 ? -24.327 2.462 36.468 1.00 51.09 83 GLU A N 1
ATOM 664 C CA . GLU A 1 83 ? -25.165 3.670 36.495 1.00 51.09 83 GLU A CA 1
ATOM 665 C C . GLU A 1 83 ? -26.036 3.721 37.746 1.00 51.09 83 GLU A C 1
ATOM 667 O O . GLU A 1 83 ? -26.067 4.747 38.427 1.00 51.09 83 GLU A O 1
ATOM 672 N N . GLU A 1 84 ? -26.635 2.587 38.116 1.00 46.41 84 GLU A N 1
ATOM 673 C CA . GLU A 1 84 ? -27.529 2.479 39.273 1.00 46.41 84 GLU A CA 1
ATOM 674 C C . GLU A 1 84 ? -26.801 2.737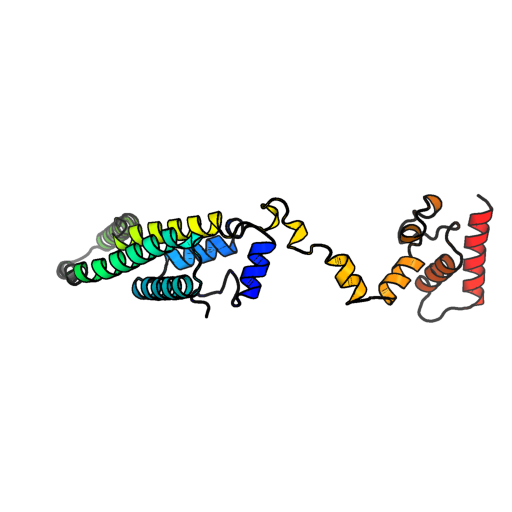 40.602 1.00 46.41 84 GLU A C 1
ATOM 676 O O . GLU A 1 84 ? -27.395 3.233 41.555 1.00 46.41 84 GLU A O 1
ATOM 681 N N . ALA A 1 85 ? -25.491 2.478 40.660 1.00 39.03 85 ALA A N 1
ATOM 682 C CA . ALA A 1 85 ? -24.667 2.725 41.846 1.00 39.03 85 ALA A CA 1
ATOM 683 C C . ALA A 1 85 ? -24.090 4.155 41.930 1.00 39.03 85 ALA A C 1
ATOM 685 O O . ALA A 1 85 ? -23.498 4.521 42.947 1.00 39.03 85 ALA A O 1
ATOM 686 N N . SER A 1 86 ? -24.220 4.964 40.872 1.00 42.75 86 SER A N 1
ATOM 687 C CA . SER A 1 86 ? -23.593 6.294 40.769 1.00 42.75 86 SER A CA 1
ATOM 688 C C . SER A 1 86 ? -24.529 7.474 41.059 1.00 42.75 86 SER A C 1
ATOM 690 O O . SER A 1 86 ? -24.069 8.615 41.075 1.00 42.75 86 SER A O 1
ATOM 692 N N . GLY A 1 87 ? -25.803 7.213 41.375 1.00 34.09 87 GLY A N 1
ATOM 693 C CA . GLY A 1 87 ? -26.776 8.237 41.779 1.00 34.09 87 GLY A CA 1
ATOM 694 C C . GLY A 1 87 ? -26.492 8.934 43.120 1.00 34.09 87 GLY A C 1
ATOM 695 O O . GLY A 1 87 ? -27.175 9.895 43.441 1.00 34.09 87 GLY A O 1
ATOM 696 N N . ASP A 1 88 ? -25.479 8.503 43.884 1.00 37.06 88 ASP A N 1
ATOM 697 C CA . ASP A 1 88 ? -25.257 8.936 45.277 1.00 37.06 88 ASP A CA 1
ATOM 698 C C . ASP A 1 88 ? -23.867 9.560 45.557 1.00 37.06 88 ASP A C 1
ATOM 700 O O . ASP A 1 88 ? -23.381 9.563 46.693 1.00 37.06 88 ASP A O 1
ATOM 704 N N . GLN A 1 89 ? -23.195 10.134 44.550 1.00 37.56 89 GLN A N 1
ATOM 705 C CA . GLN A 1 89 ? -21.927 10.869 44.749 1.00 37.56 89 GLN A CA 1
ATOM 706 C C . GLN A 1 89 ? -22.050 12.405 44.782 1.00 37.56 89 GLN A C 1
ATOM 708 O O . GLN A 1 89 ? -21.087 13.115 44.496 1.00 37.56 89 GLN A O 1
ATOM 713 N N . GLU A 1 90 ? -23.165 12.948 45.280 1.00 31.75 90 GLU A N 1
ATOM 714 C CA . GLU A 1 90 ? -23.238 14.359 45.718 1.00 31.75 90 GLU A CA 1
ATOM 715 C C . GLU A 1 90 ? -22.513 14.636 47.060 1.00 31.75 90 GLU A C 1
ATOM 717 O O . GLU A 1 90 ? -22.475 15.764 47.545 1.00 31.75 90 GLU A O 1
ATOM 722 N N . LYS A 1 91 ? -21.837 13.648 47.665 1.00 34.03 91 LYS A N 1
ATOM 723 C CA . LYS A 1 91 ? -21.108 13.808 48.945 1.00 34.03 91 LYS A CA 1
ATOM 724 C C . LYS A 1 91 ? -19.698 14.412 48.843 1.00 34.03 91 LYS A C 1
ATOM 726 O O . LYS A 1 91 ? -18.904 14.258 49.765 1.00 34.03 91 LYS A O 1
ATOM 731 N N . SER A 1 92 ? -19.372 15.115 47.758 1.00 34.06 92 SER A N 1
ATOM 732 C CA . SER A 1 92 ? -18.089 15.841 47.637 1.00 34.06 92 SER A CA 1
ATOM 733 C C . SER A 1 92 ? -18.208 17.358 47.848 1.00 34.06 92 SER A C 1
ATOM 735 O O . SER A 1 92 ? -17.202 18.059 47.794 1.00 34.06 92 SER A O 1
ATOM 737 N N . ILE A 1 93 ? -19.414 17.882 48.102 1.00 34.69 93 ILE A N 1
ATOM 738 C CA . ILE A 1 93 ? -19.639 19.326 48.310 1.00 34.69 93 ILE A CA 1
ATOM 739 C C . ILE A 1 93 ? -19.441 19.730 49.787 1.00 34.69 93 ILE A C 1
ATOM 741 O O . ILE A 1 93 ? -19.196 20.897 50.080 1.00 34.69 93 ILE A O 1
ATOM 745 N N . SER A 1 94 ? -19.421 18.781 50.731 1.00 36.00 94 SER A N 1
ATOM 746 C CA . SER A 1 94 ? -19.303 19.092 52.167 1.00 36.00 94 SER A CA 1
ATOM 747 C C . SER A 1 94 ? -17.919 19.580 52.616 1.00 36.00 94 SER A C 1
ATOM 749 O O . SER A 1 94 ? -17.760 19.954 53.771 1.00 36.00 94 SER A O 1
ATOM 751 N N . SER A 1 95 ? -16.903 19.582 51.747 1.00 42.28 95 SER A N 1
ATOM 752 C CA . SER A 1 95 ? -15.550 20.060 52.082 1.00 42.28 95 SER A CA 1
ATOM 753 C C . SER A 1 95 ? -15.251 21.480 51.584 1.00 42.28 95 SER A C 1
ATOM 755 O O . SER A 1 95 ? -14.093 21.893 51.581 1.00 42.28 95 SER A O 1
ATOM 757 N N . LEU A 1 96 ? -16.262 22.218 51.112 1.00 46.53 96 LEU A N 1
ATOM 758 C CA . LEU A 1 96 ? -16.111 23.607 50.655 1.00 46.53 96 LEU A CA 1
ATOM 759 C C . LEU A 1 96 ? -16.414 24.643 51.750 1.00 46.53 96 LEU A C 1
ATOM 761 O O . LEU A 1 96 ? -15.961 25.781 51.642 1.00 46.53 96 LEU A O 1
ATOM 765 N N . GLU A 1 97 ? -17.110 24.259 52.822 1.00 43.44 97 GLU A N 1
ATOM 766 C CA . GLU A 1 97 ? -17.482 25.180 53.908 1.00 43.44 97 GLU A CA 1
ATOM 767 C C . GLU A 1 97 ? -16.323 25.496 54.874 1.00 43.44 97 GLU A C 1
ATOM 769 O O . GLU A 1 97 ? -16.322 26.553 55.505 1.00 43.44 97 GLU A O 1
ATOM 774 N N . ASP A 1 98 ? -15.269 24.673 54.916 1.00 44.75 98 ASP A N 1
ATOM 775 C CA . ASP A 1 98 ? -14.104 24.902 55.791 1.00 44.75 98 ASP A CA 1
ATOM 776 C C . ASP A 1 98 ? -13.063 25.894 55.226 1.00 44.75 98 ASP A C 1
ATOM 778 O O . ASP A 1 98 ? -12.101 26.259 55.903 1.00 44.75 98 ASP A O 1
ATOM 782 N N . LEU A 1 99 ? -13.255 26.406 54.005 1.00 48.88 99 LEU A N 1
ATOM 783 C CA . LEU A 1 99 ? -12.313 27.328 53.347 1.00 48.88 99 LEU A CA 1
ATOM 784 C C . LEU A 1 99 ? -12.405 28.789 53.823 1.00 48.88 99 LEU A C 1
ATOM 786 O O . LEU A 1 99 ? -11.628 29.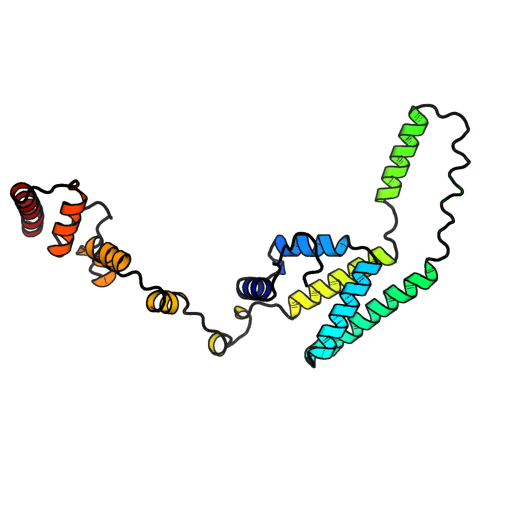632 53.375 1.00 48.88 99 LEU A O 1
ATOM 790 N N . GLN A 1 100 ? -13.322 29.120 54.736 1.00 51.84 100 GLN A N 1
ATOM 791 C CA . GLN A 1 100 ? -13.572 30.512 55.138 1.00 51.84 100 GLN A CA 1
ATOM 792 C C . GLN A 1 100 ? -12.704 31.039 56.293 1.00 51.84 100 GLN A C 1
ATOM 794 O O . GLN A 1 100 ? -12.872 32.188 56.707 1.00 51.84 100 GLN A O 1
ATOM 799 N N . LYS A 1 101 ? -11.741 30.272 56.821 1.00 55.78 101 LYS A N 1
ATOM 800 C CA . LYS A 1 101 ? -10.898 30.738 57.938 1.00 55.78 101 LYS A CA 1
ATOM 801 C C . LYS A 1 101 ? -9.422 30.837 57.549 1.00 55.78 101 LYS A C 1
ATOM 803 O O . LYS A 1 101 ? -8.654 29.910 57.746 1.00 55.78 101 LYS A O 1
ATOM 808 N N . LYS A 1 102 ? -9.070 32.034 57.054 1.00 55.50 102 LYS A N 1
ATOM 809 C CA . LYS A 1 102 ? -7.730 32.661 56.975 1.00 55.50 102 LYS A CA 1
ATOM 810 C C . LYS A 1 102 ? -6.594 31.747 56.487 1.00 55.50 102 LYS A C 1
ATOM 812 O O . LYS A 1 102 ? -5.942 31.083 57.284 1.00 55.50 102 LYS A O 1
ATOM 817 N N . THR A 1 103 ? -6.278 31.813 55.197 1.00 56.47 103 THR A N 1
ATOM 818 C CA . THR A 1 103 ? -5.162 31.066 54.600 1.00 56.47 103 THR A CA 1
ATOM 819 C C . THR A 1 103 ? -3.952 31.960 54.341 1.00 56.47 103 THR A C 1
ATOM 821 O O . THR A 1 103 ? -3.987 32.882 53.529 1.00 56.47 103 THR A O 1
ATOM 824 N N . ASP A 1 104 ? -2.865 31.639 55.034 1.00 74.25 104 ASP A N 1
ATOM 825 C CA . ASP A 1 104 ? -1.497 31.990 54.669 1.00 74.25 104 ASP A CA 1
ATOM 826 C C . ASP A 1 104 ? -1.175 31.413 53.271 1.00 74.25 104 ASP A C 1
ATOM 828 O O . ASP A 1 104 ? -1.557 30.277 52.963 1.00 74.25 104 ASP A O 1
ATOM 832 N N . LEU A 1 105 ? -0.497 32.180 52.408 1.00 72.81 105 LEU A N 1
ATOM 833 C CA . LEU A 1 105 ? -0.218 31.814 51.005 1.00 72.81 105 LEU A CA 1
ATOM 834 C C . LEU A 1 105 ? 0.512 30.467 50.907 1.00 72.81 105 LEU A C 1
ATOM 836 O O . LEU A 1 105 ? 0.265 29.667 50.001 1.00 72.81 105 LEU A O 1
ATOM 840 N N . TYR A 1 106 ? 1.356 30.190 51.898 1.00 79.19 106 TYR A N 1
ATOM 841 C CA . TYR A 1 106 ? 2.096 28.943 52.006 1.00 79.19 106 TYR A CA 1
ATOM 842 C C . TYR A 1 106 ? 1.188 27.735 52.287 1.00 79.19 106 TYR A C 1
ATOM 844 O O . TYR A 1 106 ? 1.384 26.659 51.721 1.00 79.19 106 TYR A O 1
ATOM 852 N N . HIS A 1 107 ? 0.146 27.914 53.106 1.00 74.56 107 HIS A N 1
ATOM 853 C CA . HIS A 1 107 ? -0.819 26.858 53.406 1.00 74.56 107 HIS A CA 1
ATOM 854 C C . HIS A 1 107 ? -1.656 26.526 52.169 1.00 74.56 107 HIS A C 1
ATOM 856 O O . HIS A 1 107 ? -1.855 25.355 51.866 1.00 74.56 107 HIS A O 1
ATOM 862 N N . LEU A 1 108 ? -2.066 27.536 51.395 1.00 76.56 108 LEU A N 1
ATOM 863 C CA . LEU A 1 108 ? -2.782 27.318 50.138 1.00 76.56 108 LEU A CA 1
ATOM 864 C C . LEU A 1 108 ? -1.914 26.572 49.109 1.00 76.56 108 LEU A C 1
ATOM 866 O O . LEU A 1 108 ? -2.383 25.625 48.479 1.00 76.56 108 LEU A O 1
ATOM 870 N N . GLN A 1 109 ? -0.639 26.951 48.965 1.00 78.88 109 GLN A N 1
ATOM 871 C CA . GLN A 1 109 ? 0.292 26.283 48.051 1.00 78.88 109 GLN A CA 1
ATOM 872 C C . GLN A 1 109 ? 0.528 24.818 48.443 1.00 78.88 109 GLN A C 1
ATOM 874 O O . GLN A 1 109 ? 0.530 23.941 47.575 1.00 78.88 109 GLN A O 1
ATOM 879 N N . LYS A 1 110 ? 0.678 24.542 49.743 1.00 81.00 110 LYS A N 1
ATOM 880 C CA . LYS A 1 110 ? 0.842 23.184 50.268 1.00 81.00 110 LYS A CA 1
ATOM 881 C C . LYS A 1 110 ? -0.408 22.331 50.033 1.00 81.00 110 LYS A C 1
ATOM 883 O O . LYS A 1 110 ? -0.293 21.236 49.491 1.00 81.00 110 LYS A O 1
ATOM 888 N N . THR A 1 111 ? -1.598 22.860 50.319 1.00 78.69 111 THR A N 1
ATOM 889 C CA . THR A 1 111 ? -2.862 22.146 50.080 1.00 78.69 111 THR A CA 1
ATOM 890 C C . THR A 1 111 ? -3.101 21.884 48.588 1.00 78.69 111 THR A C 1
ATOM 892 O O . THR A 1 111 ? -3.569 20.812 48.219 1.00 78.69 111 THR A O 1
ATOM 895 N N . LEU A 1 112 ? -2.725 22.809 47.696 1.00 77.75 112 LEU A N 1
ATOM 896 C CA . LEU A 1 112 ? -2.818 22.593 46.245 1.00 77.75 112 LEU A CA 1
ATOM 897 C C . LEU A 1 112 ? -1.849 21.514 45.739 1.00 77.75 112 LEU A C 1
ATOM 899 O O . LEU A 1 112 ? -2.203 20.754 44.835 1.00 77.75 112 LEU A O 1
ATOM 903 N N . LEU A 1 113 ? -0.645 21.425 46.312 1.00 77.06 113 LEU A N 1
ATOM 904 C CA . LEU A 1 113 ? 0.315 20.363 46.000 1.00 77.06 113 LEU A CA 1
ATOM 905 C C . LEU A 1 113 ? -0.181 18.996 46.491 1.00 77.06 113 LEU A C 1
ATOM 907 O O . LEU A 1 113 ? -0.177 18.046 45.711 1.00 77.06 113 LEU A O 1
ATOM 911 N N . GLU A 1 114 ? -0.720 18.922 47.708 1.00 74.81 114 GLU A N 1
ATOM 912 C CA . GLU A 1 114 ? -1.339 17.707 48.262 1.00 74.81 114 GLU A CA 1
ATOM 913 C C . GLU A 1 114 ? -2.597 17.292 47.470 1.00 74.81 114 GLU A C 1
ATOM 915 O O . GLU A 1 114 ? -2.825 16.108 47.209 1.00 74.81 114 GLU A O 1
ATOM 920 N N . MET A 1 115 ? -3.389 18.252 46.977 1.00 67.50 115 MET A N 1
ATOM 921 C CA . MET A 1 115 ? -4.512 17.992 46.063 1.00 67.50 115 MET A CA 1
ATOM 922 C C . MET A 1 115 ? -4.056 17.510 44.677 1.00 67.50 115 MET A C 1
ATOM 924 O O . MET A 1 115 ? -4.747 16.721 44.029 1.00 67.50 115 MET A O 1
ATOM 928 N N . LYS A 1 116 ? -2.894 17.963 44.192 1.00 65.62 116 LYS A N 1
ATOM 929 C CA . LYS A 1 116 ? -2.306 17.500 42.926 1.00 65.62 116 LYS A CA 1
ATOM 930 C C . LYS A 1 116 ? -1.733 16.089 43.057 1.00 65.62 116 LYS A C 1
ATOM 932 O O . LYS A 1 116 ? -1.907 15.285 42.141 1.00 65.62 116 LYS A O 1
ATOM 937 N N . GLU A 1 117 ? -1.091 15.773 44.178 1.00 60.16 117 GLU A N 1
ATOM 938 C CA . GLU A 1 117 ? -0.623 14.419 44.486 1.00 60.16 117 GLU A CA 1
ATOM 939 C C . GLU A 1 117 ? -1.790 13.455 44.694 1.00 60.16 117 GLU A C 1
ATOM 941 O O . GLU A 1 117 ? -1.830 12.408 44.056 1.00 60.16 117 GLU A O 1
ATOM 946 N N . SER A 1 118 ? -2.812 13.832 45.461 1.00 53.44 118 SER A N 1
ATOM 947 C CA . SER A 1 118 ? -4.009 12.997 45.636 1.00 53.44 118 SER A CA 1
ATOM 948 C C . SER A 1 118 ? -4.843 12.842 44.357 1.00 53.44 118 SER A C 1
ATOM 950 O O . SER A 1 118 ? -5.471 11.803 44.181 1.00 53.44 118 SER A O 1
ATOM 952 N N . ARG A 1 119 ? -4.799 13.788 43.401 1.00 54.25 119 ARG A N 1
ATOM 953 C CA . ARG A 1 119 ? -5.336 13.569 42.038 1.00 54.25 119 ARG A CA 1
ATOM 954 C C . ARG A 1 119 ? -4.519 12.572 41.221 1.00 54.25 119 ARG A C 1
ATOM 956 O O . ARG A 1 119 ? -5.111 11.845 40.435 1.00 54.25 119 ARG A O 1
ATOM 963 N N . ARG A 1 120 ? -3.194 12.526 41.388 1.00 49.75 120 ARG A N 1
ATOM 964 C CA . ARG A 1 120 ? -2.333 11.512 40.748 1.00 49.75 120 ARG A CA 1
ATOM 965 C C . ARG A 1 120 ? -2.492 10.127 41.381 1.00 49.75 120 ARG A C 1
ATOM 967 O O . ARG A 1 120 ? -2.262 9.135 40.705 1.00 49.75 120 ARG A O 1
ATOM 974 N N . VAL A 1 121 ? -2.906 10.073 42.648 1.00 47.81 121 VAL A N 1
ATOM 975 C CA . VAL A 1 121 ? -3.131 8.844 43.432 1.00 47.81 121 VAL A CA 1
ATOM 976 C C . VAL A 1 121 ? -4.630 8.529 43.579 1.00 47.81 121 VAL A C 1
ATOM 978 O O . VAL A 1 121 ? -5.007 7.648 44.352 1.00 47.81 121 VAL A O 1
ATOM 981 N N . LYS A 1 122 ? -5.522 9.210 42.835 1.00 52.69 122 LYS A N 1
ATOM 982 C CA . LYS A 1 122 ? -6.939 8.827 42.778 1.00 52.69 122 LYS A CA 1
ATOM 983 C C . LYS A 1 122 ? -6.981 7.369 42.338 1.00 52.69 122 LYS A C 1
ATOM 985 O O . LYS A 1 122 ? -6.589 7.053 41.218 1.00 52.69 122 LYS A O 1
ATOM 990 N N . LYS A 1 123 ? -7.403 6.489 43.254 1.00 54.78 123 LYS A N 1
ATOM 991 C CA . LYS A 1 123 ? -7.692 5.086 42.956 1.00 54.78 123 LYS A CA 1
ATOM 992 C C . LYS A 1 123 ? -8.523 5.088 41.683 1.00 54.78 123 LYS A C 1
ATOM 994 O O . LYS A 1 123 ? -9.543 5.781 41.658 1.00 54.78 123 LYS A O 1
ATOM 999 N N . LEU A 1 124 ? -8.042 4.386 40.658 1.00 56.31 124 LEU A N 1
ATOM 1000 C CA . LEU A 1 124 ? -8.771 4.205 39.410 1.00 56.31 124 LEU A CA 1
ATOM 1001 C C . LEU A 1 124 ? -10.222 3.908 39.770 1.00 56.31 124 LEU A C 1
ATOM 1003 O O . LEU A 1 124 ? -10.497 3.000 40.563 1.00 56.31 124 LEU A O 1
ATOM 1007 N N . THR A 1 125 ? -11.134 4.733 39.271 1.00 68.56 125 THR A N 1
ATOM 1008 C CA . THR A 1 125 ? -12.558 4.499 39.494 1.00 68.56 125 THR A CA 1
ATOM 1009 C C . THR A 1 125 ? -12.904 3.106 38.968 1.00 68.56 125 THR A C 1
ATOM 1011 O O . THR A 1 125 ? -12.264 2.599 38.043 1.00 68.56 125 THR A O 1
ATOM 1014 N N . THR A 1 126 ? -13.903 2.450 39.556 1.00 73.44 126 THR A N 1
ATOM 1015 C CA . THR A 1 126 ? -14.375 1.139 39.072 1.00 73.44 126 THR A CA 1
ATOM 1016 C C . THR A 1 126 ? -14.682 1.180 37.573 1.00 73.44 126 THR A C 1
ATOM 1018 O O . THR A 1 126 ? -14.359 0.242 36.851 1.00 73.44 126 THR A O 1
ATOM 1021 N N . PHE A 1 127 ? -15.193 2.319 37.097 1.00 75.69 127 PHE A N 1
ATOM 1022 C CA . PHE A 1 127 ? -15.373 2.627 35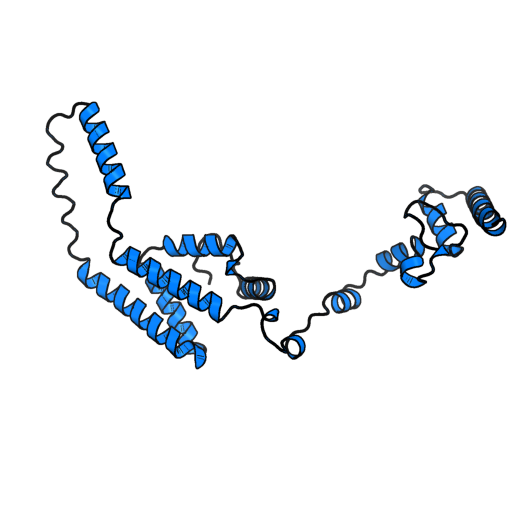.684 1.00 75.69 127 PHE A CA 1
ATOM 1023 C C . PHE A 1 127 ? -14.057 2.705 34.893 1.00 75.69 127 PHE A C 1
ATOM 1025 O O . PHE A 1 127 ? -13.963 2.114 33.823 1.00 75.69 127 PHE A O 1
ATOM 1032 N N . GLU A 1 128 ? -13.027 3.397 35.388 1.00 76.50 128 GLU A N 1
ATOM 1033 C CA . GLU A 1 128 ? -11.727 3.462 34.706 1.00 76.50 128 GLU A CA 1
ATOM 1034 C C . GLU A 1 128 ? -11.075 2.083 34.587 1.00 76.50 128 GLU A C 1
ATOM 1036 O O . GLU A 1 128 ? -10.578 1.759 33.512 1.00 76.50 128 GLU A O 1
ATOM 1041 N N . MET A 1 129 ? -11.116 1.258 35.641 1.00 80.50 129 MET A N 1
ATOM 1042 C CA . MET A 1 129 ? -10.611 -0.122 35.580 1.00 80.50 129 MET A CA 1
ATOM 1043 C C . MET A 1 129 ? -11.371 -0.955 34.545 1.00 80.50 129 MET A C 1
ATOM 1045 O O . MET A 1 129 ? -10.749 -1.633 33.732 1.00 80.50 129 MET A O 1
ATOM 1049 N N . LEU A 1 130 ? -12.703 -0.845 34.526 1.00 81.06 130 LEU A N 1
ATOM 1050 C CA . LEU A 1 130 ? -13.534 -1.543 33.551 1.00 81.06 130 LEU A CA 1
ATOM 1051 C C . LEU A 1 130 ? -13.266 -1.061 32.119 1.00 81.06 130 LEU A C 1
ATOM 1053 O O . LEU A 1 130 ? -13.216 -1.859 31.189 1.00 81.06 130 LEU A O 1
ATOM 1057 N N . ARG A 1 131 ? -13.029 0.240 31.930 1.00 82.44 131 ARG A N 1
ATOM 1058 C CA . ARG A 1 131 ? -12.648 0.810 30.634 1.00 82.44 131 ARG A CA 1
ATOM 1059 C C . ARG A 1 131 ? -11.302 0.269 30.157 1.00 82.44 131 ARG A C 1
ATOM 1061 O O . ARG A 1 131 ? -11.177 -0.026 28.974 1.00 82.44 131 ARG A O 1
ATOM 1068 N N . PHE A 1 132 ? -10.312 0.129 31.041 1.00 83.81 132 PHE A N 1
ATOM 1069 C CA . PHE A 1 132 ? -9.042 -0.512 30.684 1.00 83.81 132 PHE A CA 1
ATOM 1070 C C . PHE A 1 132 ? -9.252 -1.969 30.269 1.00 83.81 132 PHE A C 1
ATOM 1072 O O . PHE A 1 132 ? -8.751 -2.362 29.222 1.00 83.81 132 PHE A O 1
ATOM 1079 N N . GLU A 1 133 ? -10.061 -2.727 31.010 1.00 85.31 133 GLU A N 1
ATOM 1080 C CA . GLU A 1 133 ? -10.371 -4.120 30.672 1.00 85.31 133 GLU A CA 1
ATOM 1081 C C . GLU A 1 133 ? -11.067 -4.248 29.306 1.00 85.31 133 GLU A C 1
ATOM 1083 O O . GLU A 1 133 ? -10.695 -5.094 28.496 1.00 85.31 133 GLU A O 1
ATOM 1088 N N . ILE A 1 134 ? -12.028 -3.366 29.008 1.00 84.88 134 ILE A N 1
ATOM 1089 C CA . ILE A 1 134 ? -12.713 -3.323 27.708 1.00 84.88 134 ILE A CA 1
ATOM 1090 C C . ILE A 1 134 ? -11.732 -2.984 26.585 1.00 84.88 134 ILE A C 1
ATOM 1092 O O . ILE A 1 134 ? -11.761 -3.613 25.529 1.00 84.88 134 ILE A O 1
ATOM 1096 N N . VAL A 1 135 ? -10.861 -1.997 26.797 1.00 86.94 135 VAL A N 1
ATOM 1097 C CA . VAL A 1 135 ? -9.855 -1.602 25.804 1.00 86.94 135 VAL A CA 1
ATOM 1098 C C . VAL A 1 135 ? -8.871 -2.738 25.538 1.00 86.94 135 VAL A C 1
ATOM 1100 O O . VAL A 1 135 ? -8.587 -3.029 24.380 1.00 86.94 135 VAL A O 1
ATOM 1103 N N . ASP A 1 136 ? -8.396 -3.410 26.582 1.00 88.06 136 ASP A N 1
ATOM 1104 C CA . ASP A 1 136 ? -7.468 -4.533 26.451 1.00 88.06 136 ASP A CA 1
ATOM 1105 C C . ASP A 1 136 ? -8.158 -5.750 25.803 1.00 88.06 136 ASP A C 1
ATOM 1107 O O . ASP A 1 136 ? -7.554 -6.466 25.002 1.00 88.06 136 ASP A O 1
ATOM 1111 N N . PHE A 1 137 ? -9.455 -5.953 26.062 1.00 86.94 137 PHE A N 1
ATOM 1112 C CA . PHE A 1 137 ? -10.262 -6.954 25.365 1.00 86.94 137 PHE A CA 1
ATOM 1113 C C . PHE A 1 137 ? -10.410 -6.642 23.868 1.00 86.94 137 PHE A C 1
ATOM 1115 O O . PHE A 1 137 ? -10.252 -7.541 23.038 1.00 86.94 137 PHE A O 1
ATOM 1122 N N . ILE A 1 138 ? -10.678 -5.381 23.510 1.00 86.44 138 ILE A N 1
ATOM 1123 C CA . ILE A 1 138 ? -10.736 -4.934 22.110 1.00 86.44 138 ILE A CA 1
ATOM 1124 C C . ILE A 1 138 ? -9.369 -5.112 21.443 1.00 86.44 138 ILE A C 1
ATOM 1126 O O . ILE A 1 138 ? -9.311 -5.628 20.329 1.00 86.44 138 ILE A O 1
ATOM 1130 N N . ASP A 1 139 ? -8.274 -4.764 22.123 1.00 88.69 139 ASP A N 1
ATOM 1131 C CA . ASP A 1 139 ? -6.917 -4.980 21.609 1.00 88.69 139 ASP A CA 1
ATOM 1132 C C . ASP A 1 139 ? -6.648 -6.469 21.340 1.00 88.69 139 ASP A C 1
ATOM 1134 O O . ASP A 1 139 ? -6.167 -6.842 20.268 1.00 88.69 139 ASP A O 1
ATOM 1138 N N . GLY A 1 140 ? -7.057 -7.345 22.261 1.00 86.44 140 GLY A N 1
ATOM 1139 C CA . GLY A 1 140 ? -6.999 -8.793 22.067 1.00 86.44 140 GLY A CA 1
ATOM 1140 C C . GLY A 1 140 ? -7.828 -9.276 20.872 1.00 86.44 140 GLY A C 1
ATOM 1141 O O . GLY A 1 140 ? -7.386 -10.150 20.126 1.00 86.44 140 GLY A O 1
ATOM 1142 N N . LEU A 1 141 ? -9.012 -8.700 20.644 1.00 84.81 141 LEU A N 1
ATOM 1143 C CA . LEU A 1 141 ? -9.842 -9.017 19.478 1.00 84.81 141 LEU A CA 1
ATOM 1144 C C . LEU A 1 141 ? -9.134 -8.625 18.174 1.00 84.81 141 LEU A C 1
ATOM 1146 O O . LEU A 1 141 ? -9.079 -9.425 17.239 1.00 84.81 141 LEU A O 1
ATOM 1150 N N . VAL A 1 142 ? -8.565 -7.420 18.124 1.00 86.88 142 VAL A N 1
ATOM 1151 C CA . VAL A 1 142 ? -7.859 -6.912 16.942 1.00 86.88 142 VAL A CA 1
ATOM 1152 C C . VAL A 1 142 ? -6.658 -7.795 16.614 1.00 86.88 142 VAL A C 1
ATOM 1154 O O . VAL A 1 142 ? -6.507 -8.212 15.469 1.00 86.88 142 VAL A O 1
ATOM 1157 N N . ARG A 1 143 ? -5.852 -8.166 17.613 1.00 86.38 143 ARG A N 1
ATOM 1158 C CA . ARG A 1 143 ? -4.677 -9.033 17.415 1.00 86.38 143 ARG A CA 1
ATOM 1159 C C . ARG A 1 143 ? -5.029 -10.427 16.904 1.00 86.38 143 ARG A C 1
ATOM 1161 O O . ARG A 1 143 ? -4.298 -10.978 16.089 1.00 86.38 143 ARG A O 1
ATOM 1168 N N . ASN A 1 144 ? -6.142 -10.990 17.368 1.00 84.00 144 ASN A N 1
ATOM 1169 C CA . ASN A 1 144 ? -6.547 -12.344 16.994 1.00 84.00 144 ASN A CA 1
ATOM 1170 C C . ASN A 1 144 ? -7.196 -12.414 15.605 1.00 84.00 144 ASN A C 1
ATOM 1172 O O . ASN A 1 144 ? -7.015 -13.406 14.903 1.00 84.00 144 ASN A O 1
ATOM 1176 N N . TYR A 1 145 ? -7.972 -11.396 15.219 1.00 82.56 145 TYR A N 1
ATOM 1177 C CA . TYR A 1 145 ? -8.814 -11.459 14.018 1.00 82.56 145 TYR A CA 1
ATOM 1178 C C . TYR A 1 145 ? -8.371 -10.542 12.873 1.00 82.56 145 TYR A C 1
ATOM 1180 O O . TYR A 1 145 ? -8.704 -10.834 11.728 1.00 82.56 145 TYR A O 1
ATOM 1188 N N . LEU A 1 146 ? -7.629 -9.462 13.138 1.00 82.88 146 LEU A N 1
ATOM 1189 C CA . LEU A 1 146 ? -7.141 -8.527 12.111 1.00 82.88 146 LEU A CA 1
ATOM 1190 C C . LEU A 1 146 ? -5.659 -8.750 11.770 1.00 82.88 146 LEU A C 1
ATOM 1192 O O . LEU A 1 146 ? -4.933 -7.805 11.463 1.00 82.88 146 LEU A O 1
ATOM 1196 N N . ALA A 1 147 ? -5.196 -9.999 11.822 1.00 79.12 147 ALA A N 1
ATOM 1197 C CA . ALA A 1 147 ? -3.860 -10.335 11.348 1.00 79.12 147 ALA A CA 1
ATOM 1198 C C . ALA A 1 147 ? -3.749 -10.130 9.822 1.00 79.12 147 ALA A C 1
ATOM 1200 O O . ALA A 1 147 ? -4.703 -10.455 9.103 1.00 79.12 147 ALA A O 1
ATOM 1201 N N . PRO A 1 148 ? -2.605 -9.628 9.315 1.00 80.88 148 PRO A N 1
ATOM 1202 C CA . PRO A 1 148 ? -2.364 -9.506 7.882 1.00 80.88 148 PRO A CA 1
ATOM 1203 C C . PRO A 1 148 ? -2.581 -10.834 7.155 1.00 80.88 148 PRO A C 1
ATOM 1205 O O . PRO A 1 148 ? -2.233 -11.900 7.669 1.00 80.88 148 PRO A O 1
ATOM 1208 N N . ALA A 1 149 ? -3.112 -10.767 5.932 1.00 79.31 149 ALA A N 1
ATOM 1209 C CA . ALA A 1 149 ? -3.367 -11.953 5.114 1.00 79.31 149 ALA A CA 1
ATOM 1210 C C . ALA A 1 149 ? -2.089 -12.779 4.869 1.00 79.31 149 ALA A C 1
ATOM 1212 O O . ALA A 1 149 ? -2.155 -14.003 4.828 1.00 79.31 149 ALA A O 1
ATOM 1213 N N . GLU A 1 150 ? -0.927 -12.121 4.805 1.00 76.81 150 GLU A N 1
ATOM 1214 C CA . GLU A 1 150 ? 0.387 -12.753 4.620 1.00 76.81 150 GLU A CA 1
ATOM 1215 C C . GLU A 1 150 ? 0.781 -13.709 5.757 1.00 76.81 150 GLU A C 1
ATOM 1217 O O . GLU A 1 150 ? 1.566 -14.631 5.550 1.00 76.81 150 GLU A O 1
ATOM 1222 N N . MET A 1 151 ? 0.223 -13.531 6.961 1.00 77.44 151 MET A N 1
ATOM 1223 C CA . MET A 1 151 ? 0.490 -14.420 8.098 1.00 77.44 151 MET A CA 1
ATOM 1224 C C . MET A 1 151 ? -0.258 -15.757 7.994 1.00 77.44 151 MET A C 1
ATOM 1226 O O . MET A 1 151 ? -0.001 -16.668 8.781 1.00 77.44 151 MET A O 1
ATOM 1230 N N . GLN A 1 152 ? -1.190 -15.890 7.045 1.00 80.56 152 GLN A N 1
ATOM 1231 C CA . GLN A 1 152 ? -1.940 -17.120 6.816 1.00 80.56 152 GLN A CA 1
ATOM 1232 C C . GLN A 1 152 ? -1.290 -17.953 5.708 1.00 80.56 152 GLN A C 1
ATOM 1234 O O . GLN A 1 152 ? -0.838 -17.445 4.683 1.00 80.56 152 GLN A O 1
ATOM 1239 N N . THR A 1 153 ? -1.264 -19.270 5.891 1.00 85.56 153 THR A N 1
ATOM 1240 C CA . THR A 1 153 ? -0.777 -20.196 4.862 1.00 85.56 153 THR A CA 1
ATOM 1241 C C . THR A 1 153 ? -1.733 -20.226 3.670 1.00 85.56 153 THR A C 1
ATOM 1243 O O . THR A 1 153 ? -2.944 -20.272 3.879 1.00 85.56 153 THR A O 1
ATOM 1246 N N . LEU A 1 154 ? -1.201 -20.304 2.444 1.00 87.31 154 LEU A N 1
ATOM 1247 C CA . LEU A 1 154 ? -1.978 -20.388 1.195 1.00 87.31 154 LEU A CA 1
ATOM 1248 C C . LEU A 1 154 ? -2.867 -19.160 0.915 1.00 87.31 154 LEU A C 1
ATOM 1250 O O . LEU A 1 154 ? -3.874 -19.264 0.210 1.00 87.31 154 LEU A O 1
ATOM 1254 N N . HIS A 1 155 ? -2.509 -17.989 1.445 1.00 87.88 155 HIS A N 1
ATOM 1255 C CA . HIS A 1 155 ? -3.232 -16.745 1.179 1.00 87.88 155 HIS A CA 1
ATOM 1256 C C . HIS A 1 155 ? -3.110 -16.300 -0.291 1.00 87.88 155 HIS A C 1
ATOM 1258 O O . HIS A 1 155 ? -4.002 -15.629 -0.806 1.00 87.88 155 HIS A O 1
ATOM 1264 N N . GLU A 1 156 ? -2.062 -16.722 -1.002 1.00 88.06 156 GLU A N 1
ATOM 1265 C CA . GLU A 1 156 ? -1.768 -16.348 -2.392 1.00 88.06 156 GLU A CA 1
ATOM 1266 C C . GLU A 1 156 ? -2.819 -16.853 -3.392 1.00 88.06 156 GLU A C 1
ATOM 1268 O O . GLU A 1 156 ? -2.956 -16.310 -4.485 1.00 88.06 156 GLU A O 1
ATOM 1273 N N . VAL A 1 157 ? -3.583 -17.890 -3.029 1.00 89.19 157 VAL A N 1
ATOM 1274 C CA . VAL A 1 157 ? -4.683 -18.404 -3.863 1.00 89.19 157 VAL A CA 1
ATOM 1275 C C . VAL A 1 157 ? -5.897 -17.472 -3.810 1.00 89.19 157 VAL A C 1
ATOM 1277 O O . VAL A 1 157 ? -6.644 -17.368 -4.781 1.00 89.19 157 VAL A O 1
ATOM 1280 N N . MET A 1 158 ? -6.094 -16.786 -2.681 1.00 86.75 158 MET A N 1
ATOM 1281 C CA . MET A 1 158 ? -7.245 -15.910 -2.441 1.00 86.75 158 MET A CA 1
ATOM 1282 C C . MET A 1 158 ? -6.934 -14.438 -2.736 1.00 86.75 158 MET A C 1
ATOM 1284 O O . MET A 1 158 ? -7.841 -13.681 -3.084 1.00 86.75 158 MET A O 1
ATOM 1288 N N . TYR A 1 159 ? -5.668 -14.029 -2.605 1.00 87.44 159 TYR A N 1
ATOM 1289 C CA . TYR A 1 159 ? -5.217 -12.648 -2.767 1.00 87.44 159 TYR A CA 1
ATOM 1290 C C . TYR A 1 159 ? -4.273 -12.485 -3.961 1.00 87.44 159 TYR A C 1
ATOM 1292 O O . TYR A 1 159 ? -3.332 -13.248 -4.154 1.00 87.44 159 TYR A O 1
ATOM 1300 N N . PHE A 1 160 ? -4.487 -11.426 -4.742 1.00 88.19 160 PHE A N 1
ATOM 1301 C CA . PHE A 1 160 ? -3.644 -11.081 -5.885 1.00 88.19 160 PHE A CA 1
ATOM 1302 C C . PHE A 1 160 ? -2.573 -10.050 -5.496 1.00 88.19 160 PHE A C 1
ATOM 1304 O O . PHE A 1 160 ? -2.909 -8.940 -5.089 1.00 88.19 160 PHE A O 1
ATOM 1311 N N . SER A 1 161 ? -1.292 -10.397 -5.673 1.00 85.00 161 SER A N 1
ATOM 1312 C CA . SER A 1 161 ? -0.146 -9.559 -5.264 1.00 85.00 161 SER A CA 1
ATOM 1313 C C . SER A 1 161 ? 0.602 -8.878 -6.430 1.00 85.00 161 SER A C 1
ATOM 1315 O O . SER A 1 161 ? 1.364 -7.934 -6.227 1.00 85.00 161 SER A O 1
ATOM 1317 N N . ALA A 1 162 ? 0.360 -9.267 -7.690 1.00 86.94 162 ALA A N 1
ATOM 1318 C CA . ALA A 1 162 ? 1.094 -8.737 -8.852 1.00 86.94 162 ALA A CA 1
ATOM 1319 C C . ALA A 1 162 ? 0.607 -7.340 -9.312 1.00 86.94 162 ALA A C 1
ATOM 1321 O O . ALA A 1 162 ? 0.251 -7.114 -10.473 1.00 86.94 162 ALA A O 1
ATOM 1322 N N . ALA A 1 163 ? 0.624 -6.372 -8.393 1.00 88.06 163 ALA A N 1
ATOM 1323 C CA . ALA A 1 163 ? 0.178 -5.000 -8.617 1.00 88.06 163 ALA A CA 1
ATOM 1324 C C . ALA A 1 163 ? 1.029 -4.253 -9.655 1.00 88.06 163 ALA A C 1
ATOM 1326 O O . ALA A 1 163 ? 0.492 -3.449 -10.413 1.00 88.06 163 ALA A O 1
ATOM 1327 N N . ASN A 1 164 ? 2.338 -4.524 -9.733 1.00 86.06 164 ASN A N 1
ATOM 1328 C CA . ASN A 1 164 ? 3.222 -3.878 -10.710 1.00 86.06 164 ASN A CA 1
ATOM 1329 C C . ASN A 1 164 ? 2.850 -4.246 -12.146 1.00 86.06 164 ASN A C 1
ATOM 1331 O O . ASN A 1 164 ? 2.675 -3.353 -12.968 1.00 86.06 164 ASN A O 1
ATOM 1335 N N . THR A 1 165 ? 2.633 -5.534 -12.415 1.00 89.38 165 THR A N 1
ATOM 1336 C CA . THR A 1 165 ? 2.190 -6.009 -13.728 1.00 89.38 165 THR A CA 1
ATOM 1337 C C . THR A 1 165 ? 0.850 -5.384 -14.093 1.00 89.38 165 THR A C 1
ATOM 1339 O O . THR A 1 165 ? 0.701 -4.842 -15.184 1.00 89.38 165 THR A O 1
ATOM 1342 N N . LEU A 1 166 ? -0.117 -5.376 -13.171 1.00 91.75 166 LEU A N 1
ATOM 1343 C CA . LEU A 1 166 ? -1.414 -4.753 -13.429 1.00 91.75 166 LEU A CA 1
ATOM 1344 C C . LEU A 1 166 ? -1.277 -3.247 -13.703 1.00 91.75 166 LEU A C 1
ATOM 1346 O O . LEU A 1 166 ? -1.885 -2.726 -14.635 1.00 91.75 166 LEU A O 1
ATOM 1350 N N . ARG A 1 167 ? -0.444 -2.549 -12.927 1.00 91.00 167 ARG A N 1
ATOM 1351 C CA . ARG A 1 167 ? -0.182 -1.119 -13.100 1.00 91.00 167 ARG A CA 1
ATOM 1352 C C . ARG A 1 167 ? 0.467 -0.816 -14.447 1.00 91.00 167 ARG A C 1
ATOM 1354 O O . ARG A 1 167 ? 0.082 0.168 -15.060 1.00 91.00 167 ARG A O 1
ATOM 1361 N N . GLU A 1 168 ? 1.397 -1.637 -14.920 1.00 87.19 168 GLU A N 1
ATOM 1362 C CA . GLU A 1 168 ? 2.019 -1.467 -16.241 1.00 87.19 168 GLU A CA 1
ATOM 1363 C C . GLU A 1 168 ? 1.012 -1.626 -17.386 1.00 87.19 168 GLU A C 1
ATOM 1365 O O . GLU A 1 168 ? 1.066 -0.870 -18.354 1.00 87.19 168 GLU A O 1
ATOM 1370 N N . HIS A 1 169 ? 0.067 -2.562 -17.260 1.00 89.56 169 HIS A N 1
ATOM 1371 C CA . HIS A 1 169 ? -0.945 -2.810 -18.290 1.00 89.56 169 HIS A CA 1
ATOM 1372 C C . HIS A 1 169 ? -2.085 -1.782 -18.265 1.00 89.56 169 HIS A C 1
ATOM 1374 O O . HIS A 1 169 ? -2.579 -1.395 -19.322 1.00 89.56 169 HIS A O 1
ATOM 1380 N N . LEU A 1 170 ? -2.513 -1.334 -17.079 1.00 92.50 170 LEU A N 1
ATOM 1381 C CA . LEU A 1 170 ? -3.600 -0.358 -16.938 1.00 92.50 170 LEU A CA 1
ATOM 1382 C C . LEU A 1 170 ? -3.114 1.086 -17.108 1.00 92.50 170 LEU A C 1
ATOM 1384 O O . LEU A 1 170 ? -3.752 1.878 -17.795 1.00 92.50 170 LEU A O 1
ATOM 1388 N N . ASN A 1 171 ? -1.976 1.424 -16.500 1.00 91.75 171 ASN A N 1
ATOM 1389 C CA . ASN A 1 171 ? -1.377 2.757 -16.520 1.00 91.75 171 ASN A CA 1
ATOM 1390 C C . ASN A 1 171 ? -0.088 2.735 -17.348 1.00 91.75 171 ASN A C 1
ATOM 1392 O O . ASN A 1 171 ? 1.007 3.014 -16.848 1.00 91.75 171 ASN A O 1
ATOM 1396 N N . ALA A 1 172 ? -0.223 2.391 -18.629 1.00 90.31 172 ALA A N 1
ATOM 1397 C CA . ALA A 1 172 ? 0.907 2.324 -19.541 1.00 90.31 172 ALA A CA 1
ATOM 1398 C C . ALA A 1 172 ? 1.576 3.701 -19.697 1.00 90.31 172 ALA A C 1
ATOM 1400 O O . ALA A 1 172 ? 0.936 4.699 -20.034 1.00 90.31 172 ALA A O 1
ATOM 1401 N N . THR A 1 173 ? 2.894 3.750 -19.491 1.00 91.25 173 THR A N 1
ATOM 1402 C CA . THR A 1 173 ? 3.712 4.963 -19.656 1.00 91.25 173 THR A CA 1
ATOM 1403 C C . THR A 1 173 ? 4.734 4.772 -20.785 1.00 91.25 173 THR A C 1
ATOM 1405 O O . THR A 1 173 ? 5.938 4.665 -20.542 1.00 91.25 173 THR A O 1
ATOM 1408 N N . PRO A 1 174 ? 4.292 4.750 -22.061 1.00 91.12 174 PRO A N 1
ATOM 1409 C CA . PRO A 1 174 ? 5.156 4.397 -23.192 1.00 91.12 174 PRO A CA 1
ATOM 1410 C C . PRO A 1 174 ? 6.346 5.351 -23.358 1.00 91.12 174 PRO A C 1
ATOM 1412 O O . PRO A 1 174 ? 7.437 4.919 -23.717 1.00 91.12 174 PRO A O 1
ATOM 1415 N N . ARG A 1 175 ? 6.180 6.642 -23.035 1.00 92.38 175 ARG A N 1
ATOM 1416 C CA . ARG A 1 175 ? 7.281 7.619 -23.069 1.00 92.38 175 ARG A CA 1
ATOM 1417 C C . ARG A 1 175 ? 8.392 7.267 -22.080 1.00 92.38 175 ARG A C 1
ATOM 1419 O O . ARG A 1 175 ? 9.557 7.391 -22.433 1.00 92.38 175 ARG A O 1
ATOM 1426 N N . ALA A 1 176 ? 8.041 6.836 -20.867 1.00 90.94 176 ALA A N 1
ATOM 1427 C CA . ALA A 1 176 ? 9.023 6.427 -19.867 1.00 90.94 176 ALA A CA 1
ATOM 1428 C C . ALA A 1 176 ? 9.745 5.149 -20.312 1.00 90.94 176 ALA A C 1
ATOM 1430 O O . ALA A 1 176 ? 10.965 5.082 -20.218 1.00 90.94 176 ALA A O 1
ATOM 1431 N N . ALA A 1 177 ? 9.015 4.185 -20.883 1.00 90.19 177 ALA A N 1
ATOM 1432 C CA . ALA A 1 177 ? 9.603 2.962 -21.427 1.00 90.19 177 ALA A CA 1
ATOM 1433 C C . ALA A 1 177 ? 10.600 3.249 -22.564 1.00 90.19 177 ALA A C 1
ATOM 1435 O O . ALA A 1 177 ? 11.731 2.766 -22.511 1.00 90.19 177 ALA A O 1
ATOM 1436 N N . LEU A 1 178 ? 10.221 4.087 -23.540 1.00 92.19 178 LEU A N 1
ATOM 1437 C CA . LEU A 1 178 ? 11.101 4.517 -24.635 1.00 92.19 178 LEU A CA 1
ATOM 1438 C C . LEU A 1 178 ? 12.316 5.287 -24.116 1.00 92.19 178 LEU A C 1
ATOM 1440 O O . LEU A 1 178 ? 13.441 4.998 -24.505 1.00 92.19 178 LEU A O 1
ATOM 1444 N N . HIS A 1 179 ? 12.102 6.232 -23.202 1.00 91.38 179 HIS A N 1
ATOM 1445 C CA . HIS A 1 179 ? 13.179 7.009 -22.598 1.00 91.38 179 HIS A CA 1
ATOM 1446 C C . HIS A 1 179 ? 14.184 6.109 -21.867 1.00 91.38 179 HIS A C 1
ATOM 1448 O O . HIS A 1 179 ? 15.390 6.276 -22.021 1.00 91.38 179 HIS A O 1
ATOM 1454 N N . THR A 1 180 ? 13.708 5.132 -21.094 1.00 90.44 180 THR A N 1
ATOM 1455 C CA . THR A 1 180 ? 14.573 4.171 -20.400 1.00 90.44 180 THR A CA 1
ATOM 1456 C C . THR A 1 180 ? 15.289 3.247 -21.384 1.00 90.44 180 THR A C 1
ATOM 1458 O O . THR A 1 180 ? 16.477 3.004 -21.206 1.00 90.44 180 THR A O 1
ATOM 1461 N N . ALA A 1 181 ? 14.615 2.785 -22.443 1.00 90.88 181 ALA A N 1
ATOM 1462 C CA . ALA A 1 181 ? 15.211 1.925 -23.469 1.00 90.88 181 ALA A CA 1
ATOM 1463 C C . ALA A 1 181 ? 16.324 2.623 -24.259 1.00 90.88 181 ALA A C 1
ATOM 1465 O O . ALA A 1 181 ? 17.375 2.030 -24.483 1.00 90.88 181 ALA A O 1
ATOM 1466 N N . LEU A 1 182 ? 16.106 3.882 -24.643 1.00 89.50 182 LEU A N 1
ATOM 1467 C CA . LEU A 1 182 ? 17.061 4.661 -25.430 1.00 89.50 182 LEU A CA 1
ATOM 1468 C C . LEU A 1 182 ? 18.247 5.159 -24.593 1.00 89.50 182 LEU A C 1
ATOM 1470 O O . LEU A 1 182 ? 19.362 5.241 -25.098 1.00 89.50 182 LEU A O 1
ATOM 1474 N N . ASN A 1 183 ? 18.035 5.461 -23.308 1.00 87.88 183 ASN A N 1
ATOM 1475 C CA . ASN A 1 183 ? 19.127 5.855 -22.414 1.00 87.88 183 ASN A CA 1
ATOM 1476 C C . ASN A 1 183 ? 19.940 4.665 -21.906 1.00 87.88 183 ASN A C 1
ATOM 1478 O O . ASN A 1 183 ? 21.161 4.765 -21.760 1.00 87.88 183 ASN A O 1
ATOM 1482 N N . ASN A 1 184 ? 19.272 3.556 -21.590 1.00 87.12 184 ASN A N 1
ATOM 1483 C CA . ASN A 1 184 ? 19.907 2.394 -20.999 1.00 87.12 184 ASN A CA 1
ATOM 1484 C C . ASN A 1 184 ? 19.380 1.084 -21.625 1.00 87.12 184 ASN A C 1
ATOM 1486 O O . ASN A 1 184 ? 18.460 0.454 -21.092 1.00 87.12 184 ASN A O 1
ATOM 1490 N N . PRO A 1 185 ? 19.984 0.640 -22.745 1.00 86.62 185 PRO A N 1
ATOM 1491 C CA . PRO A 1 185 ? 19.571 -0.577 -23.445 1.00 86.62 185 PRO A CA 1
ATOM 1492 C C . PRO A 1 185 ? 19.859 -1.864 -22.650 1.00 86.62 185 PRO A C 1
ATOM 1494 O O . PRO A 1 185 ? 19.266 -2.907 -22.938 1.00 86.62 185 PRO A O 1
ATOM 1497 N N . TYR A 1 186 ? 20.712 -1.806 -21.617 1.00 86.31 186 TYR A N 1
ATOM 1498 C CA . TYR A 1 186 ? 21.038 -2.956 -20.769 1.00 86.31 186 TYR A CA 1
ATOM 1499 C C . TYR A 1 186 ? 19.801 -3.572 -20.102 1.00 86.31 186 TYR A C 1
ATOM 1501 O O . TYR A 1 186 ? 19.719 -4.793 -19.986 1.00 86.31 186 TYR A O 1
ATOM 1509 N N . PHE A 1 187 ? 18.802 -2.767 -19.719 1.00 85.81 187 PHE A N 1
ATOM 1510 C CA . PHE A 1 187 ? 17.587 -3.284 -19.074 1.00 85.81 187 PHE A CA 1
ATOM 1511 C C . PHE A 1 187 ? 16.815 -4.292 -19.939 1.00 85.81 187 PHE A C 1
ATOM 1513 O O . PHE A 1 187 ? 16.126 -5.155 -19.394 1.00 85.81 187 PHE A O 1
ATOM 1520 N N . TYR A 1 188 ? 16.959 -4.211 -21.265 1.00 88.31 188 TYR A N 1
ATOM 1521 C CA . TYR A 1 188 ? 16.269 -5.082 -22.216 1.00 88.31 188 TYR A CA 1
ATOM 1522 C C . TYR A 1 188 ? 17.196 -6.142 -22.819 1.00 88.31 188 TYR A C 1
ATOM 1524 O O . TYR A 1 188 ? 16.803 -7.303 -22.913 1.00 88.31 188 TYR A O 1
ATOM 1532 N N . LEU A 1 189 ? 18.423 -5.765 -23.198 1.00 87.12 189 LEU A N 1
ATOM 1533 C CA . LEU A 1 189 ? 19.371 -6.661 -23.872 1.00 87.12 189 LEU A CA 1
ATOM 1534 C C . LEU A 1 189 ? 20.228 -7.490 -22.902 1.00 87.12 189 LEU A C 1
ATOM 1536 O O . LEU A 1 189 ? 20.709 -8.550 -23.285 1.00 87.12 189 LEU A O 1
ATOM 1540 N N . LYS A 1 190 ? 20.384 -7.039 -21.647 1.00 85.00 190 LYS A N 1
ATOM 1541 C CA . LYS A 1 190 ? 21.138 -7.712 -20.571 1.00 85.00 190 LYS A CA 1
ATOM 1542 C C . LYS A 1 190 ? 22.579 -8.108 -20.937 1.00 85.00 190 LYS A C 1
ATOM 1544 O O . LYS A 1 190 ? 23.095 -9.083 -20.401 1.00 85.00 190 LYS A O 1
ATOM 1549 N N . ASP A 1 191 ? 23.224 -7.345 -21.814 1.00 82.75 191 ASP A N 1
ATOM 1550 C CA . ASP A 1 191 ? 24.632 -7.532 -22.171 1.00 82.75 191 ASP A CA 1
ATOM 1551 C C . ASP A 1 191 ? 25.543 -6.717 -21.239 1.00 82.75 191 ASP A C 1
ATOM 1553 O O . ASP A 1 191 ? 25.333 -5.519 -21.036 1.00 82.75 191 ASP A O 1
ATOM 1557 N N . ASP A 1 192 ? 26.568 -7.350 -20.675 1.00 77.56 192 ASP A N 1
ATOM 1558 C CA . ASP A 1 192 ? 27.507 -6.710 -19.755 1.00 77.56 192 ASP A CA 1
ATOM 1559 C C . ASP A 1 192 ? 28.312 -5.581 -20.419 1.00 77.56 192 ASP A C 1
ATOM 1561 O O . ASP A 1 192 ? 28.651 -4.608 -19.743 1.00 77.56 192 ASP A O 1
ATOM 1565 N N . ALA A 1 193 ? 28.525 -5.631 -21.741 1.00 71.25 193 ALA A N 1
ATOM 1566 C CA . ALA A 1 193 ? 29.168 -4.553 -22.504 1.00 71.25 193 ALA A CA 1
ATOM 1567 C C . ALA A 1 193 ? 28.344 -3.245 -22.534 1.00 71.25 193 ALA A C 1
ATOM 1569 O O . ALA A 1 193 ? 28.869 -2.160 -22.801 1.00 71.25 193 ALA A O 1
ATOM 1570 N N . LEU A 1 194 ? 27.044 -3.337 -22.231 1.00 70.00 194 LEU A N 1
ATOM 1571 C CA . LEU A 1 194 ? 26.096 -2.220 -22.219 1.00 70.00 194 LEU A CA 1
ATOM 1572 C C . LEU A 1 194 ? 25.872 -1.632 -20.823 1.00 70.00 194 LEU A C 1
ATOM 1574 O O . LEU A 1 194 ? 25.127 -0.656 -20.690 1.00 70.00 194 LEU A O 1
ATOM 1578 N N . LYS A 1 195 ? 26.508 -2.187 -19.780 1.00 69.38 195 LYS A N 1
ATOM 1579 C CA . LYS A 1 195 ? 26.496 -1.621 -18.424 1.00 69.38 195 LYS A CA 1
ATOM 1580 C C . LYS A 1 195 ? 27.325 -0.337 -18.390 1.00 69.38 195 LYS A C 1
ATOM 1582 O O . LYS A 1 195 ? 28.465 -0.315 -17.942 1.00 69.38 195 LYS A O 1
ATOM 1587 N N . CYS A 1 196 ? 26.736 0.751 -18.867 1.00 62.91 196 CYS A N 1
ATOM 1588 C CA . CYS A 1 196 ? 27.311 2.086 -18.792 1.00 62.91 196 CYS A CA 1
ATOM 1589 C C . CYS A 1 196 ? 26.553 2.934 -17.764 1.00 62.91 196 CYS A C 1
ATOM 1591 O O . CYS A 1 196 ? 25.345 2.766 -17.579 1.00 62.91 196 CYS A O 1
ATOM 1593 N N . GLY A 1 197 ? 27.259 3.858 -17.108 1.00 61.62 197 GLY A N 1
ATOM 1594 C CA . GLY A 1 197 ? 26.632 4.876 -16.266 1.00 61.62 197 GLY A CA 1
ATOM 1595 C C . GLY A 1 197 ? 25.662 5.739 -17.079 1.00 61.62 197 GLY A C 1
ATOM 1596 O O . GLY A 1 197 ? 25.780 5.846 -18.301 1.00 61.62 197 GLY A O 1
ATOM 1597 N N . ALA A 1 198 ? 24.684 6.350 -16.406 1.00 58.88 198 ALA A N 1
ATOM 1598 C CA . ALA A 1 198 ? 23.634 7.140 -17.058 1.00 58.88 198 ALA A CA 1
ATOM 1599 C C . ALA A 1 198 ? 24.177 8.285 -17.939 1.00 58.88 198 ALA A C 1
ATOM 1601 O O . ALA A 1 198 ? 23.519 8.667 -18.902 1.00 58.88 198 ALA A O 1
ATOM 1602 N N . GLU A 1 199 ? 25.381 8.777 -17.644 1.00 60.56 199 GLU A N 1
ATOM 1603 C CA . GLU A 1 199 ? 26.014 9.923 -18.309 1.00 60.56 199 GLU A CA 1
ATOM 1604 C C . GLU A 1 199 ? 27.117 9.533 -19.301 1.00 60.56 199 GLU A C 1
ATOM 1606 O O . GLU A 1 199 ? 27.653 10.393 -19.989 1.00 60.56 199 GLU A O 1
ATOM 1611 N N . SER A 1 200 ? 27.472 8.249 -19.407 1.00 67.75 200 SER A N 1
ATOM 1612 C CA . SER A 1 200 ? 28.520 7.808 -20.328 1.00 67.75 200 SER A CA 1
ATOM 1613 C C . SER A 1 200 ? 27.921 7.211 -21.603 1.00 67.75 200 SER A C 1
ATOM 1615 O O . SER A 1 200 ? 27.038 6.339 -21.575 1.00 67.75 200 SER A O 1
ATOM 1617 N N . ILE A 1 201 ? 28.407 7.687 -22.748 1.00 69.44 201 ILE A N 1
ATOM 1618 C CA . ILE A 1 201 ? 28.079 7.142 -24.063 1.00 69.44 201 ILE A CA 1
ATOM 1619 C C . ILE A 1 201 ? 29.024 5.963 -24.319 1.00 69.44 201 ILE A C 1
ATOM 1621 O O . ILE A 1 201 ? 30.204 6.154 -24.598 1.00 69.44 201 ILE A O 1
ATOM 1625 N N . SER A 1 202 ? 28.516 4.733 -24.182 1.00 71.44 202 SER A N 1
ATOM 1626 C CA . SER A 1 202 ? 29.260 3.543 -24.612 1.00 71.44 202 SER A CA 1
ATOM 1627 C C . SER A 1 202 ? 29.193 3.439 -26.127 1.00 71.44 202 SER A C 1
ATOM 1629 O O . SER A 1 202 ? 28.099 3.425 -26.692 1.00 71.44 202 SER A O 1
ATOM 1631 N N . GLY A 1 203 ? 30.349 3.303 -26.767 1.00 69.44 203 GLY A N 1
ATOM 1632 C CA . GLY A 1 203 ? 30.438 3.009 -28.192 1.00 69.44 203 GLY A CA 1
ATOM 1633 C C . GLY A 1 203 ? 29.886 1.626 -28.573 1.00 69.44 203 GLY A C 1
ATOM 1634 O O . GLY A 1 203 ? 29.536 1.406 -29.724 1.00 69.44 203 GLY A O 1
ATOM 1635 N N . ALA A 1 204 ? 29.749 0.712 -27.605 1.00 74.06 204 ALA A N 1
ATOM 1636 C CA . ALA A 1 204 ? 29.156 -0.611 -27.812 1.00 74.06 204 ALA A CA 1
ATOM 1637 C C . ALA A 1 204 ? 27.612 -0.597 -27.807 1.00 74.06 204 ALA A C 1
ATOM 1639 O O . ALA A 1 204 ? 26.983 -1.636 -28.001 1.00 74.06 204 ALA A O 1
ATOM 1640 N N . ALA A 1 205 ? 26.985 0.556 -27.535 1.00 80.31 205 ALA A N 1
ATOM 1641 C CA . ALA A 1 205 ? 25.532 0.686 -27.537 1.00 80.31 205 ALA A CA 1
ATOM 1642 C C . ALA A 1 205 ? 24.957 0.710 -28.966 1.00 80.31 205 ALA A C 1
ATOM 1644 O O . ALA A 1 205 ? 25.644 1.121 -29.895 1.00 80.31 205 ALA A O 1
ATOM 1645 N N . PRO A 1 206 ? 23.677 0.335 -29.160 1.00 86.56 206 PRO A N 1
ATOM 1646 C CA . PRO A 1 206 ? 23.026 0.459 -30.461 1.00 86.56 206 PRO A CA 1
ATOM 1647 C C . PRO A 1 206 ? 23.042 1.905 -30.974 1.00 86.56 206 PRO A C 1
ATOM 1649 O O . PRO A 1 206 ? 22.801 2.834 -30.199 1.00 86.56 206 PRO A O 1
ATOM 1652 N N . ASP A 1 207 ? 23.205 2.089 -32.285 1.00 89.50 207 ASP A N 1
ATOM 1653 C CA . ASP A 1 207 ? 23.300 3.403 -32.945 1.00 89.50 207 ASP A CA 1
ATOM 1654 C C . ASP A 1 207 ? 22.185 4.376 -32.538 1.00 89.50 207 ASP A C 1
ATOM 1656 O O . ASP A 1 207 ? 22.425 5.552 -32.265 1.00 89.50 207 ASP A O 1
ATOM 1660 N N . ILE A 1 208 ? 20.951 3.874 -32.425 1.00 90.88 208 ILE A N 1
ATOM 1661 C CA . ILE A 1 208 ? 19.778 4.668 -32.034 1.00 90.88 208 ILE A CA 1
ATOM 1662 C C . ILE A 1 208 ? 19.941 5.229 -30.610 1.00 90.88 208 ILE A C 1
ATOM 1664 O O . ILE A 1 208 ? 19.544 6.362 -30.345 1.00 90.88 208 ILE A O 1
ATOM 1668 N N . CYS A 1 209 ? 20.547 4.466 -29.696 1.00 88.62 209 CYS A N 1
ATOM 1669 C CA . CYS A 1 209 ? 20.808 4.907 -28.324 1.00 88.62 209 CYS A CA 1
ATOM 1670 C C . CYS A 1 209 ? 21.926 5.955 -28.284 1.00 88.62 209 CYS A C 1
ATOM 1672 O O . CYS A 1 209 ? 21.822 6.926 -27.541 1.00 88.62 209 CYS A O 1
ATOM 1674 N N . ILE A 1 210 ? 22.972 5.796 -29.102 1.00 88.19 210 ILE A N 1
ATOM 1675 C CA . ILE A 1 210 ? 24.071 6.768 -29.210 1.00 88.19 210 ILE A CA 1
ATOM 1676 C C . ILE A 1 210 ? 23.543 8.101 -29.753 1.00 88.19 210 ILE A C 1
ATOM 1678 O O . ILE A 1 210 ? 23.729 9.142 -29.125 1.00 88.19 210 ILE A O 1
ATOM 1682 N N . ALA A 1 211 ? 22.801 8.066 -30.863 1.00 91.12 211 ALA A N 1
ATOM 1683 C CA . ALA A 1 211 ? 22.141 9.239 -31.433 1.00 91.12 211 ALA A CA 1
ATOM 1684 C C . ALA A 1 211 ? 21.193 9.900 -30.417 1.00 91.12 211 ALA A C 1
ATOM 1686 O O . ALA A 1 211 ? 21.170 11.126 -30.276 1.00 91.12 211 ALA A O 1
ATOM 1687 N N . TYR A 1 212 ? 20.453 9.088 -29.653 1.00 90.88 212 TYR A N 1
ATOM 1688 C CA . TYR A 1 212 ? 19.584 9.580 -28.595 1.00 90.88 212 TYR A CA 1
ATOM 1689 C C . TYR A 1 212 ? 20.359 10.166 -27.397 1.00 90.88 212 TYR A C 1
ATOM 1691 O O . TYR A 1 212 ? 19.897 11.108 -26.775 1.00 90.88 212 TYR A O 1
ATOM 1699 N N . LYS A 1 213 ? 21.557 9.715 -27.050 1.00 89.00 213 LYS A N 1
ATOM 1700 C CA . LYS A 1 213 ? 22.325 10.405 -25.998 1.00 89.00 213 LYS A CA 1
ATOM 1701 C C . LYS A 1 213 ? 22.868 11.744 -26.492 1.00 89.00 213 LYS A C 1
ATOM 1703 O O . LYS A 1 213 ? 22.660 12.763 -25.842 1.00 89.00 213 LYS A O 1
ATOM 1708 N N . LEU A 1 214 ? 23.414 11.768 -27.705 1.00 89.31 214 LEU A N 1
ATOM 1709 C CA . LEU A 1 214 ? 23.936 12.987 -28.326 1.00 89.31 214 LEU A CA 1
ATOM 1710 C C . LEU A 1 214 ? 22.857 14.067 -28.513 1.00 89.31 214 LEU A C 1
ATOM 1712 O O . LEU A 1 214 ? 23.133 15.249 -28.327 1.00 89.31 214 LEU A O 1
ATOM 1716 N N . HIS A 1 215 ? 21.612 13.693 -28.845 1.00 89.75 215 HIS A N 1
ATOM 1717 C CA . HIS A 1 215 ? 20.534 14.690 -28.955 1.00 89.75 215 HIS A CA 1
ATOM 1718 C C . HIS A 1 215 ? 20.135 15.296 -27.599 1.00 89.75 215 HIS A C 1
ATOM 1720 O O . HIS A 1 215 ? 19.656 16.425 -27.590 1.00 89.75 215 HIS A O 1
ATOM 1726 N N . LEU A 1 216 ? 20.307 14.573 -26.479 1.00 88.88 216 LEU A N 1
ATOM 1727 C CA . LEU A 1 216 ? 20.026 15.100 -25.135 1.00 88.88 216 LEU A CA 1
ATOM 1728 C C . LEU A 1 216 ? 21.106 16.074 -24.666 1.00 88.88 216 LEU A C 1
ATOM 1730 O O . LEU A 1 216 ? 20.804 17.003 -23.921 1.00 88.88 216 LEU A O 1
ATOM 1734 N N . GLU A 1 217 ? 22.351 15.855 -25.087 1.00 86.56 217 GLU A N 1
ATOM 1735 C CA . GLU A 1 217 ? 23.469 16.769 -24.829 1.00 86.56 217 GLU A CA 1
ATOM 1736 C C . GLU A 1 217 ? 23.345 18.060 -25.646 1.00 86.56 217 GLU A C 1
ATOM 1738 O O . GLU A 1 217 ? 23.813 19.124 -25.233 1.00 86.56 217 GLU A O 1
ATOM 1743 N N . CYS A 1 218 ? 22.673 17.985 -26.795 1.00 84.75 218 CYS A N 1
ATOM 1744 C CA . CYS A 1 218 ? 22.347 19.151 -27.594 1.00 84.75 218 CYS A CA 1
ATOM 1745 C C . CYS A 1 218 ? 21.186 19.955 -26.986 1.00 84.75 218 CYS A C 1
ATOM 1747 O O . CYS A 1 218 ? 20.265 19.436 -26.358 1.00 84.75 218 CYS A O 1
ATOM 1749 N N . GLY A 1 219 ? 21.203 21.268 -27.224 1.00 82.88 219 GLY A N 1
ATOM 1750 C CA . GLY A 1 219 ? 20.093 22.145 -26.866 1.00 82.88 219 GLY A CA 1
ATOM 1751 C C . GLY A 1 219 ? 18.877 21.986 -27.790 1.00 82.88 219 GLY A C 1
ATOM 1752 O O . GLY A 1 219 ? 18.729 21.038 -28.552 1.00 82.88 219 GLY A O 1
ATOM 1753 N N . ARG A 1 220 ? 17.994 22.989 -27.772 1.00 87.38 220 ARG A N 1
ATOM 1754 C CA . ARG A 1 220 ? 16.744 22.997 -28.557 1.00 87.38 220 ARG A CA 1
ATOM 1755 C C . ARG A 1 220 ? 16.942 22.896 -30.081 1.00 87.38 220 ARG A C 1
ATOM 1757 O O . ARG A 1 220 ? 16.029 22.449 -30.770 1.00 87.38 220 ARG A O 1
ATOM 1764 N N . LEU A 1 221 ? 18.071 23.369 -30.607 1.00 90.12 221 LEU A N 1
ATOM 1765 C CA . LEU A 1 221 ? 18.400 23.339 -32.033 1.00 90.12 221 LEU A CA 1
ATOM 1766 C C . LEU A 1 221 ? 19.653 22.488 -32.226 1.00 90.12 221 LEU A C 1
ATOM 1768 O O . LEU A 1 221 ? 20.654 22.719 -31.553 1.00 90.12 221 LEU A O 1
ATOM 1772 N N . ILE A 1 222 ? 19.581 21.531 -33.149 1.00 91.75 222 ILE A N 1
ATOM 1773 C CA . ILE A 1 222 ? 20.661 20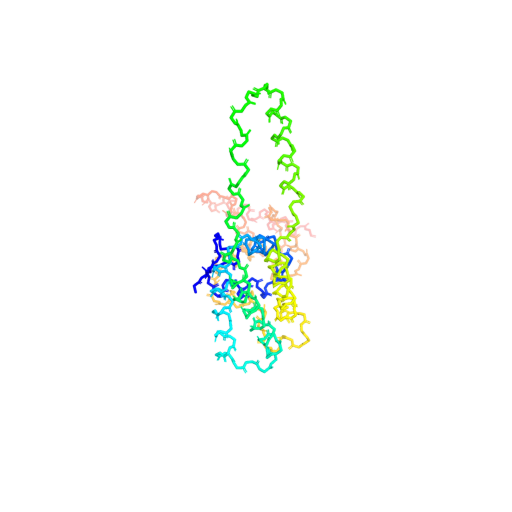.586 -33.443 1.00 91.75 222 ILE A CA 1
ATOM 1774 C C . ILE A 1 222 ? 21.170 20.877 -34.855 1.00 91.75 222 ILE A C 1
ATOM 1776 O O . ILE A 1 222 ? 20.392 20.837 -35.810 1.00 91.75 222 ILE A O 1
ATOM 1780 N N . ASN A 1 223 ? 22.464 21.173 -34.990 1.00 93.31 223 ASN A N 1
ATOM 1781 C CA . ASN A 1 223 ? 23.120 21.228 -36.292 1.00 93.31 223 ASN A CA 1
ATOM 1782 C C . ASN A 1 223 ? 23.416 19.799 -36.762 1.00 93.31 223 ASN A C 1
ATOM 1784 O O . ASN A 1 223 ? 24.080 19.039 -36.061 1.00 93.31 223 ASN A O 1
ATOM 1788 N N . LEU A 1 224 ? 22.925 19.430 -37.945 1.00 92.38 224 LEU A N 1
ATOM 1789 C CA . LEU A 1 224 ? 23.049 18.064 -38.456 1.00 92.38 224 LEU A CA 1
ATOM 1790 C C . LEU A 1 224 ? 24.496 17.670 -38.767 1.00 92.38 224 LEU A C 1
ATOM 1792 O O . LEU A 1 224 ? 24.832 16.499 -38.621 1.00 92.38 224 LEU A O 1
ATOM 1796 N N . VAL A 1 225 ? 25.337 18.622 -39.187 1.00 92.75 225 VAL A N 1
ATOM 1797 C CA . VAL A 1 225 ? 26.744 18.342 -39.516 1.00 92.75 225 VAL A CA 1
ATOM 1798 C C . VAL A 1 225 ? 27.517 18.009 -38.242 1.00 92.75 225 VAL A C 1
ATOM 1800 O O . VAL A 1 225 ? 28.067 16.918 -38.137 1.00 92.75 225 VAL A O 1
ATOM 1803 N N . ASP A 1 226 ? 27.444 18.884 -37.237 1.00 91.69 226 ASP A N 1
ATOM 1804 C CA . ASP A 1 226 ? 28.120 18.687 -35.948 1.00 91.69 226 ASP A CA 1
ATOM 1805 C C . ASP A 1 226 ? 27.615 17.424 -35.230 1.00 91.69 226 ASP A C 1
ATOM 1807 O O . ASP A 1 226 ? 28.391 16.686 -34.625 1.00 91.69 226 ASP A O 1
ATOM 1811 N N . TRP A 1 227 ? 26.311 17.135 -35.325 1.00 91.94 227 TRP A N 1
ATOM 1812 C CA . TRP A 1 227 ? 25.722 15.936 -34.726 1.00 91.94 227 TRP A CA 1
ATOM 1813 C C . TRP A 1 227 ? 26.200 14.646 -35.404 1.00 91.94 227 TRP A C 1
ATOM 1815 O O . TRP A 1 227 ? 26.484 13.662 -34.719 1.00 91.94 227 TRP A O 1
ATOM 1825 N N . LEU A 1 228 ? 26.344 14.649 -36.735 1.00 91.88 228 LEU A N 1
ATOM 1826 C CA . LEU A 1 228 ? 26.891 13.519 -37.487 1.00 91.88 228 LEU A CA 1
ATOM 1827 C C . LEU A 1 228 ? 28.385 13.316 -37.200 1.00 91.88 228 LEU A C 1
ATOM 1829 O O . LEU A 1 228 ? 28.823 12.177 -37.040 1.00 91.88 228 LEU A O 1
ATOM 1833 N N . GLU A 1 229 ? 29.162 14.397 -37.106 1.00 91.50 229 GLU A N 1
ATOM 1834 C CA . GLU A 1 229 ? 30.580 14.336 -36.735 1.00 91.50 229 GLU A CA 1
ATOM 1835 C C . GLU A 1 229 ? 30.755 13.770 -35.318 1.00 91.50 229 GLU A C 1
ATOM 1837 O O . GLU A 1 229 ? 31.528 12.828 -35.117 1.00 91.50 229 GLU A O 1
ATOM 1842 N N . ALA A 1 230 ? 29.969 14.251 -34.349 1.00 89.62 230 ALA A N 1
ATOM 1843 C CA . ALA A 1 230 ? 29.953 13.716 -32.988 1.00 89.62 230 ALA A CA 1
ATOM 1844 C C . ALA A 1 230 ? 29.569 12.227 -32.963 1.00 89.62 230 ALA A C 1
ATOM 1846 O O . ALA A 1 230 ? 30.247 11.419 -32.331 1.00 89.62 230 ALA A O 1
ATOM 1847 N N . PHE A 1 231 ? 28.548 11.822 -33.720 1.00 91.12 231 PHE A N 1
ATOM 1848 C CA . PHE A 1 231 ? 28.175 10.414 -33.845 1.00 91.12 231 PHE A CA 1
ATOM 1849 C C . PHE A 1 231 ? 29.310 9.563 -34.442 1.00 91.12 231 PHE A C 1
ATOM 1851 O O . PHE A 1 231 ? 29.659 8.518 -33.892 1.00 91.12 231 PHE A O 1
ATOM 1858 N N . SER A 1 232 ? 29.946 10.033 -35.520 1.00 89.62 232 SER A N 1
ATOM 1859 C CA . SER A 1 232 ? 31.060 9.333 -36.165 1.00 89.62 232 SER A CA 1
ATOM 1860 C C . SER A 1 232 ? 32.253 9.157 -35.226 1.00 89.62 232 SER A C 1
ATOM 1862 O O . SER A 1 232 ? 32.891 8.104 -35.247 1.00 89.62 232 SER A O 1
ATOM 1864 N N . THR A 1 233 ? 32.573 10.153 -34.394 1.00 89.06 233 THR A N 1
ATOM 1865 C CA . THR A 1 233 ? 33.675 10.037 -33.420 1.00 89.06 233 THR A CA 1
ATOM 1866 C C . THR A 1 233 ? 33.392 8.981 -32.350 1.00 89.06 233 THR A C 1
ATOM 1868 O O . THR A 1 233 ? 34.276 8.186 -32.041 1.00 89.06 233 THR A O 1
ATOM 1871 N N . VAL A 1 234 ? 32.157 8.890 -31.846 1.00 86.56 234 VAL A N 1
ATOM 1872 C CA . VAL A 1 234 ? 31.767 7.872 -30.855 1.00 86.56 234 VAL A CA 1
ATOM 1873 C C . VAL A 1 234 ? 31.788 6.459 -31.448 1.00 86.56 234 VAL A C 1
ATOM 1875 O O . VAL A 1 234 ? 32.310 5.538 -30.821 1.00 86.56 234 VAL A O 1
ATOM 1878 N N . VAL A 1 235 ? 31.259 6.275 -32.661 1.00 86.62 235 VAL A N 1
ATOM 1879 C CA . VAL A 1 235 ? 31.213 4.953 -33.314 1.00 86.62 235 VAL A CA 1
ATOM 1880 C C . VAL A 1 235 ? 32.611 4.470 -33.705 1.00 86.62 235 VAL A C 1
ATOM 1882 O O . VAL A 1 235 ? 32.954 3.308 -33.496 1.00 86.62 235 VAL A O 1
ATOM 1885 N N . THR A 1 236 ? 33.461 5.355 -34.232 1.00 84.56 236 THR A N 1
ATOM 1886 C CA . THR A 1 236 ? 34.852 4.998 -34.571 1.00 84.56 236 THR A CA 1
ATOM 1887 C C . THR A 1 236 ? 35.701 4.711 -33.333 1.00 84.56 236 THR A C 1
ATOM 1889 O O . THR A 1 236 ? 36.559 3.832 -33.380 1.00 84.56 236 THR A O 1
ATOM 1892 N N . ALA A 1 237 ? 35.436 5.385 -32.210 1.00 79.81 237 ALA A N 1
ATOM 1893 C CA . ALA A 1 237 ? 36.068 5.068 -30.932 1.00 79.81 237 ALA A CA 1
ATOM 1894 C C . ALA A 1 237 ? 35.696 3.663 -30.425 1.00 79.81 237 ALA A C 1
ATOM 1896 O O . ALA A 1 237 ? 36.527 3.013 -29.798 1.00 79.81 237 ALA A O 1
ATOM 1897 N N . ALA A 1 238 ? 34.489 3.179 -30.737 1.00 67.44 238 ALA A N 1
ATOM 1898 C CA . ALA A 1 238 ? 34.027 1.833 -30.398 1.00 67.44 238 ALA A CA 1
ATOM 1899 C C . ALA A 1 238 ? 34.671 0.726 -31.244 1.00 67.44 238 ALA A C 1
ATOM 1901 O O . ALA A 1 238 ? 34.911 -0.369 -30.754 1.00 67.44 238 ALA A O 1
ATOM 1902 N N . GLY A 1 239 ? 34.915 0.999 -32.531 1.00 59.19 239 GLY A N 1
ATOM 1903 C CA . GLY A 1 239 ? 35.475 0.021 -33.472 1.00 59.19 239 GLY A CA 1
ATOM 1904 C C . GLY A 1 239 ? 36.987 -0.192 -33.350 1.00 59.19 239 GLY A C 1
ATOM 1905 O O . GLY A 1 239 ? 37.516 -1.124 -33.950 1.00 59.19 239 GLY A O 1
ATOM 1906 N N . ASN A 1 240 ? 37.683 0.662 -32.593 1.00 52.56 240 ASN A N 1
ATOM 1907 C CA . ASN A 1 240 ? 39.132 0.598 -32.374 1.00 52.56 240 ASN A CA 1
ATOM 1908 C C . ASN A 1 240 ? 39.527 -0.099 -31.054 1.00 52.56 240 ASN A C 1
ATOM 1910 O O . ASN A 1 240 ? 40.699 -0.053 -30.671 1.00 52.56 240 ASN A O 1
ATOM 1914 N N . THR A 1 241 ? 38.572 -0.733 -30.369 1.00 44.88 241 THR A N 1
ATOM 1915 C CA . THR A 1 241 ? 38.759 -1.552 -29.156 1.00 44.88 241 THR A CA 1
ATOM 1916 C C . THR A 1 241 ? 38.250 -2.961 -29.391 1.00 44.88 241 THR A C 1
ATOM 1918 O O . THR A 1 241 ? 38.954 -3.910 -28.985 1.00 44.88 241 THR A O 1
#

Sequence (241 aa):
MSSLPKYPLGKQIRELHCACLERSVWEREEYESAMQLVRMLAKDELVAILEKCVDILISSSAKCLRTALEKLERYVHLLNNLEEASGDQEKSISSLEDLQKKTDLYHLQKTLLEMKESRRVKKLTTFEMLRFEIVDFIDGLVRNYLAPAEMQTLHEVMYFSAANTLREHLNATPRAALHTALNNPYFYLKDDALKCGAESISGAAPDICIAYKLHLECGRLINLVDWLEAFSTVVTAAGNT

Organism: NCBI:txid129467

Foldseek 3Di:
DDLFPPQLQHDDPVSVLVVLQVDQPVVDPSNVVRLVRLLVDDLVSVLVVLVVVLVVVVVVPDPVCVVVSVVSVVLSVVSVVVVVVPPPPPVPPVPPVVPPPDDDPVNVVVVVVVVVVVVVVVDQPPVSVSSVVVSVSVVVVSVVPSHHLVVDPPSCVVDPDPVVVVCCVVVPDVVVVVVCCLQQVCVPPVDPQRPDDSLDQRLPDDLSSNLVNLVVVDDPDDDPVVSVVSSVVSNVVNVVD

Secondary structure (DSSP, 8-state):
---STT-TT-SSHHHHHHHHHHS-GGGSHHHHHHHHHHTT--HHHHHHHHHHHHHHHHHHT-GGGHHHHHHHHHHHHHHHHHHHTSTT--TTSTTSGGGGS---HHHHHHHHHHHHHHHHT----HHHHHHHHHHHHHHHHHHHH---GGGSTTGGGTS---HHHHHHHHS--HHHHHHHHHH-THHHH--GGG---TT---TTS-HHHHHHHHHHHS-SS--HHHHHHHHHHHHHHHHT-